Protein AF-A0AA39JYN4-F1 (afdb_monomer_lite)

InterPro domains:
  IPR043129 ATPase, nucleotide binding domain [SSF53067] (4-207)

Foldseek 3Di:
DFAKEWEWEAELFWIKIWIAGPVRDTPDIDIDGQCPNPVVQVDDSQWDADPLQFIWHFPLSVQQRVVVRVVVCVVVPPDPVRHFYYAYYYAFLKWFFFQDPVQLVLLQDDDPVDGRSVSDQVRRGPDRIIGGQSGQNQVVQLVVVQVVQPHDVSSVVLPDDSSAPPGDDDDPPQDPVRVVRIAGPRQVVVSNVVSGGGDDALVSCVSHRDFDPDDDDDDDDGDDDRDDDDDDDGDDDDD

pLDDT: mean 74.02, std 23.01, range [22.36, 98.38]

Radius of gyration: 19.45 Å; chains: 1; bounding box: 50×50×53 Å

Secondary structure (DSSP, 8-state):
-PPEEEEEEE-SSEEEEEEE-TT--EEEEEEEEHHHH-GGG--BTTBEE-SSS-EEEEHHHHHHHHHHHHHHHHHTT--GGGEEEEEEEE-TT-------GGGHHHHHT--TTS-HHHHHHHHH-S-SEEE-TT--TTHHHHHHHHHHHTSHHHHHHTT--TTSTTSSPPPTTS-TTTGGG---HHHHHHHHHHTS-PPPPHHHHTTS--------TTS------------PPPP----

Organism: Armillaria tabescens (NCBI:txid1929756)

Sequence (239 aa):
MDPFFLGLDLSTLGLKAVVVQEDCIIVHESAVHFDRDLPHYGTTNGAIRDLEGEVTSPVEMWLEVYDLLMTRMKAAGVDFSAVSAISGDGQITTRFCLLVPRRRSSLANLDVSKNLPSQLSSKAFSLQKVSIWQDSSTTRECCELEDTVGGAQALMDISAYERFTYFRPLPQTTHPRSLRATSHVSSFMPSLFLGKIAPIEISDASAELVIRNTPRNGRRRGGIVSYCYVRLYRYSLYY

Structure (mmCIF, N/CA/C/O backbone):
data_AF-A0AA39JYN4-F1
#
_entry.id   AF-A0AA39JYN4-F1
#
loop_
_atom_site.group_PDB
_atom_site.id
_atom_site.type_symbol
_atom_site.label_atom_id
_atom_site.label_alt_id
_atom_site.label_comp_id
_atom_site.label_asym_id
_atom_site.label_entity_id
_atom_site.label_seq_id
_atom_site.pdbx_PDB_ins_code
_atom_site.Cartn_x
_atom_site.Cartn_y
_atom_site.Cartn_z
_atom_site.occupancy
_atom_site.B_iso_or_equiv
_atom_site.auth_seq_id
_atom_site.auth_comp_id
_atom_site.auth_asym_id
_atom_site.auth_atom_id
_atom_site.pdbx_PDB_model_num
ATOM 1 N N . MET A 1 1 ? -24.318 -5.032 16.036 1.00 64.56 1 MET A N 1
ATOM 2 C CA . MET A 1 1 ? -23.543 -4.055 15.257 1.00 64.56 1 MET A CA 1
ATOM 3 C C . MET A 1 1 ? -23.356 -4.674 13.900 1.00 64.56 1 MET A C 1
ATOM 5 O O . MET A 1 1 ? -22.924 -5.824 13.853 1.00 64.56 1 MET A O 1
ATOM 9 N N . ASP A 1 2 ? -23.757 -3.968 12.853 1.00 83.00 2 ASP A N 1
ATOM 10 C CA . ASP A 1 2 ? -23.595 -4.465 11.491 1.00 83.00 2 ASP A CA 1
ATOM 11 C C . ASP A 1 2 ? -22.104 -4.465 11.133 1.00 83.00 2 ASP A C 1
ATOM 13 O O . ASP A 1 2 ? -21.377 -3.556 11.553 1.00 83.00 2 ASP A O 1
ATOM 17 N N . PRO A 1 3 ? -21.615 -5.502 10.438 1.00 93.69 3 PRO A N 1
ATOM 18 C CA . PRO A 1 3 ? -20.199 -5.633 10.138 1.00 93.69 3 PRO A CA 1
ATOM 19 C C . PRO A 1 3 ? -19.731 -4.524 9.190 1.00 93.69 3 PRO A C 1
ATOM 21 O O . PRO A 1 3 ? -20.433 -4.145 8.252 1.00 93.69 3 PRO A O 1
ATOM 24 N N . PHE A 1 4 ? -18.507 -4.044 9.408 1.00 96.31 4 PHE A N 1
ATOM 25 C CA . PHE A 1 4 ? -17.818 -3.126 8.505 1.00 96.31 4 PHE A CA 1
ATOM 26 C C . PHE A 1 4 ? -16.837 -3.864 7.594 1.00 96.31 4 PHE A C 1
ATOM 28 O O . PHE A 1 4 ? -16.191 -4.839 7.989 1.00 96.31 4 PHE A O 1
ATOM 35 N N . PHE A 1 5 ? -16.672 -3.348 6.382 1.00 97.00 5 PHE A N 1
ATOM 36 C CA . PHE A 1 5 ? -15.709 -3.817 5.394 1.00 97.00 5 PHE A CA 1
ATOM 37 C C . PHE A 1 5 ? -14.815 -2.648 4.988 1.00 97.00 5 PHE A C 1
ATOM 39 O O . PHE A 1 5 ? -15.307 -1.604 4.560 1.00 97.00 5 PHE A O 1
ATOM 46 N N . LEU A 1 6 ? -13.502 -2.810 5.146 1.00 97.12 6 LEU A N 1
ATOM 47 C CA . LEU A 1 6 ? -12.516 -1.783 4.814 1.00 97.12 6 LEU A CA 1
ATOM 48 C C . LEU A 1 6 ? -11.932 -2.048 3.423 1.00 97.12 6 LEU A C 1
ATOM 50 O O . LEU A 1 6 ? -11.283 -3.071 3.203 1.00 97.12 6 LEU A O 1
ATOM 54 N N . GLY A 1 7 ? -12.150 -1.111 2.506 1.00 96.44 7 GLY A N 1
ATOM 55 C CA . GLY A 1 7 ? -11.497 -1.041 1.205 1.00 96.44 7 GLY A CA 1
ATOM 56 C C . GLY A 1 7 ? -10.341 -0.046 1.229 1.00 96.44 7 GLY A C 1
ATOM 57 O O . GLY A 1 7 ? -10.497 1.068 1.726 1.00 96.44 7 GLY A O 1
ATOM 58 N N . LEU A 1 8 ? -9.192 -0.439 0.687 1.00 95.56 8 LEU A N 1
ATOM 59 C CA . LEU A 1 8 ? -7.991 0.390 0.586 1.00 95.56 8 LEU A CA 1
ATOM 60 C C . LEU A 1 8 ? -7.560 0.550 -0.875 1.00 95.56 8 LEU A C 1
ATOM 62 O O . LEU A 1 8 ? -7.718 -0.368 -1.671 1.00 95.56 8 LEU A O 1
ATOM 66 N N . ASP A 1 9 ? -7.001 1.702 -1.229 1.00 93.44 9 ASP A N 1
ATOM 67 C CA . ASP A 1 9 ? -6.426 1.951 -2.559 1.00 93.44 9 ASP A CA 1
ATOM 68 C C . ASP A 1 9 ? -5.088 2.679 -2.414 1.00 93.44 9 ASP A C 1
ATOM 70 O O . ASP A 1 9 ? -5.052 3.882 -2.120 1.00 93.44 9 ASP A O 1
ATOM 74 N N . LEU A 1 10 ? -3.990 1.935 -2.585 1.00 91.75 10 LEU A N 1
ATOM 75 C CA . LEU A 1 10 ? -2.627 2.466 -2.608 1.00 91.75 10 LEU A CA 1
ATOM 76 C C . LEU A 1 10 ? -2.268 2.926 -4.027 1.00 91.75 10 LEU A C 1
ATOM 78 O O . LEU A 1 10 ? -1.549 2.251 -4.767 1.00 91.75 10 LEU A O 1
ATOM 82 N N . SER A 1 11 ? -2.758 4.109 -4.381 1.00 90.69 11 SER A N 1
ATOM 83 C CA . SER A 1 11 ? -2.549 4.769 -5.671 1.00 90.69 11 SER A CA 1
ATOM 84 C C . SER A 1 11 ? -1.196 5.493 -5.767 1.00 90.69 11 SER A C 1
ATOM 86 O O . SER A 1 11 ? -0.456 5.597 -4.790 1.00 90.69 11 SER A O 1
ATOM 88 N N . THR A 1 12 ? -0.880 6.057 -6.939 1.00 91.75 12 THR A N 1
ATOM 89 C CA . THR A 1 12 ? 0.350 6.848 -7.160 1.00 91.75 12 THR A CA 1
ATOM 90 C C . THR A 1 12 ? 0.415 8.107 -6.318 1.00 91.75 12 THR A C 1
ATOM 92 O O . THR A 1 12 ? 1.502 8.540 -5.970 1.00 91.75 12 THR A O 1
ATOM 95 N N . LEU A 1 13 ? -0.729 8.685 -5.958 1.00 94.88 13 LEU A N 1
ATOM 96 C CA . LEU A 1 13 ? -0.779 9.972 -5.266 1.00 94.88 13 LEU A CA 1
ATOM 97 C C . LEU A 1 13 ? -0.936 9.833 -3.751 1.00 94.88 13 LEU A C 1
ATOM 99 O O . LEU A 1 13 ? -0.777 10.816 -3.025 1.00 94.88 13 LEU A O 1
ATOM 103 N N . GLY A 1 14 ? -1.278 8.642 -3.267 1.00 95.62 14 GLY A N 1
ATOM 104 C CA . GLY 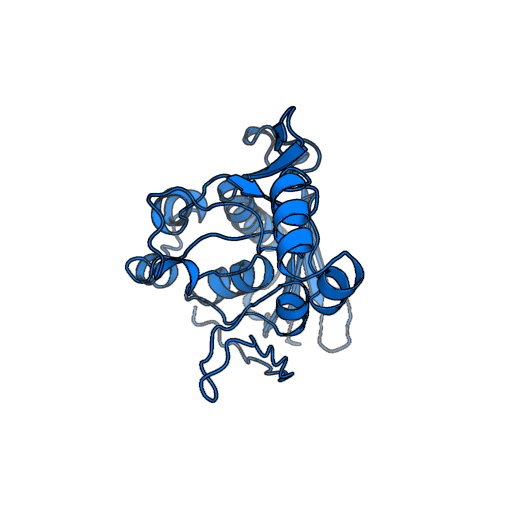A 1 14 ? -1.621 8.445 -1.871 1.00 95.62 14 GLY A CA 1
ATOM 105 C C . GLY A 1 14 ? -2.349 7.140 -1.588 1.00 95.62 14 GLY A C 1
ATOM 106 O O . GLY A 1 14 ? -2.616 6.349 -2.494 1.00 95.62 14 GLY A O 1
ATOM 107 N N . LEU A 1 15 ? -2.721 6.965 -0.323 1.00 97.00 15 LEU A N 1
ATOM 108 C CA . LEU A 1 15 ? -3.544 5.860 0.157 1.00 97.00 15 LEU A CA 1
ATOM 109 C C . LEU A 1 15 ? -4.936 6.378 0.529 1.00 97.00 15 LEU A C 1
ATOM 111 O O . LEU A 1 15 ? -5.061 7.342 1.290 1.00 97.00 15 LEU A O 1
ATOM 115 N N . LYS A 1 16 ? -5.976 5.723 0.018 1.00 97.69 16 LYS A N 1
ATOM 116 C CA . LYS A 1 16 ? -7.377 5.992 0.369 1.00 97.69 16 LYS A CA 1
ATOM 117 C C . LYS A 1 16 ? -7.970 4.810 1.130 1.00 97.69 16 LYS A C 1
ATOM 119 O O . LYS A 1 16 ? -7.588 3.670 0.882 1.00 97.69 16 LYS A O 1
ATOM 124 N N . ALA A 1 17 ? -8.912 5.099 2.020 1.00 97.94 17 ALA A N 1
ATOM 125 C CA . ALA A 1 17 ? -9.760 4.132 2.700 1.00 97.94 17 ALA A CA 1
ATOM 126 C C . ALA A 1 17 ? -11.230 4.482 2.504 1.00 97.94 17 ALA A C 1
ATOM 128 O O . ALA A 1 17 ? -11.613 5.647 2.624 1.00 97.94 17 ALA A O 1
ATOM 129 N N . VAL A 1 18 ? -12.039 3.447 2.316 1.00 98.06 18 VAL A N 1
ATOM 130 C CA . VAL A 1 18 ? -13.497 3.498 2.410 1.00 98.06 18 VAL A CA 1
ATOM 131 C C . VAL A 1 18 ? -13.937 2.397 3.367 1.00 98.06 18 VAL A C 1
ATOM 133 O O . VAL A 1 18 ? -13.492 1.257 3.251 1.00 98.06 18 VAL A O 1
ATOM 136 N N . VAL A 1 19 ? -14.802 2.728 4.319 1.00 97.69 19 VAL A N 1
ATOM 137 C CA . VAL A 1 19 ? -15.466 1.749 5.183 1.00 97.69 19 VAL A CA 1
ATOM 138 C C . VAL A 1 19 ? -16.920 1.661 4.756 1.00 97.69 19 VAL A C 1
ATOM 140 O O . VAL A 1 19 ? -17.606 2.685 4.704 1.00 97.69 19 VAL A O 1
ATOM 143 N N . VAL A 1 20 ? -17.384 0.448 4.466 1.00 97.00 20 VAL A N 1
ATOM 144 C CA . VAL A 1 20 ? -18.770 0.179 4.069 1.00 97.00 20 VAL A CA 1
ATOM 145 C C . VAL A 1 20 ? -19.450 -0.802 5.016 1.00 97.00 20 VAL A C 1
ATOM 147 O O . VAL A 1 20 ? -18.791 -1.653 5.615 1.00 97.00 20 VAL A O 1
ATOM 150 N N . GLN A 1 21 ? -20.767 -0.685 5.141 1.00 95.25 21 GLN A N 1
ATOM 151 C CA . GLN A 1 21 ? -21.637 -1.670 5.784 1.00 95.25 21 GLN A CA 1
ATOM 152 C C . GLN A 1 21 ? -22.054 -2.778 4.803 1.00 95.25 21 GLN A C 1
ATOM 154 O O . GLN A 1 21 ? -21.760 -2.722 3.607 1.00 95.25 21 GLN A O 1
ATOM 159 N N . GLU A 1 22 ? -22.731 -3.809 5.313 1.00 92.38 22 GLU A N 1
ATOM 160 C CA . GLU A 1 22 ? -23.206 -4.959 4.526 1.00 92.38 22 GLU A CA 1
ATOM 161 C C . GLU A 1 22 ? -24.181 -4.571 3.400 1.00 92.38 22 GLU A C 1
ATOM 163 O O . GLU A 1 22 ? -24.185 -5.183 2.334 1.00 92.38 22 GLU A O 1
ATOM 168 N N . ASP A 1 23 ? -24.948 -3.503 3.590 1.00 92.69 23 ASP A N 1
ATOM 169 C CA . ASP A 1 23 ? -25.851 -2.916 2.597 1.00 92.69 23 ASP A CA 1
ATOM 170 C C . ASP A 1 23 ? -25.150 -1.962 1.606 1.00 92.69 23 ASP A C 1
ATOM 172 O O . ASP A 1 23 ? -25.809 -1.261 0.837 1.00 92.69 23 ASP A O 1
ATOM 176 N N . CYS A 1 24 ? -23.811 -1.965 1.586 1.00 91.38 24 CYS A N 1
ATOM 177 C CA . CYS A 1 24 ? -22.955 -1.113 0.757 1.00 91.38 24 CYS A CA 1
ATOM 178 C C . CYS A 1 24 ? -23.059 0.392 1.064 1.00 91.38 24 CYS A C 1
ATOM 180 O O . CYS A 1 24 ? -22.626 1.213 0.250 1.00 91.38 24 CYS A O 1
ATOM 182 N N . ILE A 1 25 ? -23.582 0.776 2.234 1.00 95.44 25 ILE A N 1
ATOM 183 C CA . ILE A 1 25 ? -23.549 2.171 2.680 1.00 95.44 25 ILE A CA 1
ATOM 184 C C . ILE A 1 25 ? -22.130 2.535 3.120 1.00 95.44 25 ILE A C 1
ATOM 186 O O . ILE A 1 25 ? -21.527 1.860 3.956 1.00 95.44 25 ILE A O 1
ATOM 190 N N . ILE A 1 26 ? -21.600 3.630 2.571 1.00 96.75 26 ILE A N 1
ATOM 191 C CA . ILE A 1 26 ? -20.320 4.206 2.992 1.00 96.75 26 ILE A CA 1
ATOM 192 C C . ILE A 1 26 ? -20.517 4.904 4.338 1.00 96.75 26 ILE A C 1
ATOM 194 O O . ILE A 1 26 ? -21.287 5.857 4.444 1.00 96.75 26 ILE A O 1
ATOM 198 N N . VAL A 1 27 ? -19.788 4.451 5.357 1.00 95.94 27 VAL A N 1
ATOM 199 C CA . VAL A 1 27 ? -19.824 5.035 6.709 1.00 95.94 27 VAL A CA 1
ATOM 200 C C . VAL A 1 27 ? -18.604 5.896 7.013 1.00 95.94 27 VAL A C 1
ATOM 202 O O . VAL A 1 27 ? -18.641 6.721 7.925 1.00 95.94 27 VAL A O 1
ATOM 205 N N . HIS A 1 28 ? -17.514 5.722 6.264 1.00 97.62 28 HIS A N 1
ATOM 206 C CA . HIS A 1 28 ? -16.315 6.531 6.427 1.00 97.62 28 HIS A CA 1
ATOM 207 C C . HIS A 1 28 ? -15.463 6.552 5.160 1.00 97.62 28 HIS A C 1
ATOM 209 O O . HIS A 1 28 ? -15.286 5.524 4.509 1.00 97.62 28 HIS A O 1
ATOM 215 N N . GLU A 1 29 ? -14.854 7.702 4.883 1.00 98.12 29 GLU A N 1
ATOM 216 C CA . GLU A 1 29 ? -13.823 7.869 3.864 1.00 98.12 29 GLU A CA 1
ATOM 217 C C . GLU A 1 29 ? -12.645 8.638 4.462 1.00 98.12 29 GLU A C 1
ATOM 219 O O . GLU A 1 29 ? -12.820 9.614 5.193 1.00 98.12 29 GLU A O 1
ATOM 224 N N . SER A 1 30 ? -11.432 8.201 4.141 1.00 97.81 30 SER A N 1
ATOM 225 C CA . SER A 1 30 ? -10.200 8.875 4.541 1.00 97.81 30 SER A CA 1
ATOM 226 C C . SER A 1 30 ? -9.159 8.766 3.443 1.00 97.81 30 SER A C 1
ATOM 228 O O . SER A 1 30 ? -9.120 7.795 2.692 1.00 97.81 30 SER A O 1
ATOM 230 N N . ALA A 1 31 ? -8.272 9.752 3.364 1.00 97.81 31 ALA A N 1
ATOM 231 C CA . ALA A 1 31 ? -7.175 9.739 2.412 1.00 97.81 31 ALA A CA 1
ATOM 232 C C . ALA A 1 31 ? -5.916 10.367 3.004 1.00 97.81 31 ALA A C 1
ATOM 234 O O . ALA A 1 31 ? -5.974 11.313 3.798 1.00 97.81 31 ALA A O 1
ATOM 235 N N . VAL A 1 32 ? -4.770 9.869 2.560 1.00 98.38 32 VAL A N 1
ATOM 236 C CA . VAL A 1 32 ? -3.451 10.450 2.788 1.00 98.38 32 VAL A CA 1
ATOM 237 C C . VAL A 1 32 ? -2.805 10.675 1.430 1.00 98.38 32 VAL A C 1
ATOM 239 O O . VAL A 1 32 ? -2.683 9.736 0.652 1.00 98.38 32 VAL A O 1
ATOM 242 N N . HIS A 1 33 ? -2.408 11.910 1.143 1.00 98.00 33 HIS A N 1
ATOM 243 C CA . HIS A 1 33 ? -1.759 12.309 -0.104 1.00 98.00 33 HIS A CA 1
ATOM 244 C C . HIS A 1 33 ? -0.259 12.425 0.137 1.00 98.00 33 HIS A C 1
ATOM 246 O O . HIS A 1 33 ? 0.144 13.172 1.025 1.00 98.00 33 HIS A O 1
ATOM 252 N N . PHE A 1 34 ? 0.561 11.735 -0.652 1.00 97.69 34 PHE A N 1
ATOM 253 C CA . PHE A 1 34 ? 2.001 11.626 -0.407 1.00 97.69 34 PHE A CA 1
ATOM 254 C C . PHE A 1 34 ? 2.693 12.988 -0.314 1.00 97.69 34 PHE A C 1
ATOM 256 O O . PHE A 1 34 ? 3.256 13.315 0.723 1.00 97.69 34 PHE A O 1
ATOM 263 N N . ASP A 1 35 ? 2.570 13.828 -1.340 1.00 97.81 35 ASP A N 1
ATOM 264 C CA . ASP A 1 35 ? 3.303 15.098 -1.395 1.00 97.81 35 ASP A CA 1
ATOM 265 C C . ASP A 1 35 ? 2.853 16.107 -0.327 1.00 97.81 35 ASP A C 1
ATOM 267 O O . ASP A 1 35 ? 3.651 16.897 0.170 1.00 97.81 35 ASP A O 1
ATOM 271 N N . ARG A 1 36 ? 1.560 16.099 0.021 1.00 98.00 36 ARG A N 1
ATOM 272 C CA . ARG A 1 36 ? 0.981 17.036 0.995 1.00 98.00 36 ARG A CA 1
ATOM 273 C C . ARG A 1 36 ? 1.227 16.584 2.427 1.00 98.00 36 ARG A C 1
ATOM 275 O O . ARG A 1 36 ? 1.552 17.400 3.282 1.00 98.00 36 ARG A O 1
ATOM 282 N N . ASP A 1 37 ? 0.970 15.309 2.695 1.00 98.25 37 ASP A N 1
ATOM 283 C CA . ASP A 1 37 ? 0.933 14.768 4.050 1.00 98.25 37 ASP A CA 1
ATOM 284 C C . ASP A 1 37 ? 2.285 14.182 4.482 1.00 98.25 37 ASP A C 1
ATOM 286 O O . ASP A 1 37 ? 2.536 14.099 5.679 1.00 98.25 37 ASP A O 1
ATOM 290 N N . LEU A 1 38 ? 3.153 13.815 3.530 1.00 97.94 38 LEU A N 1
ATOM 291 C CA . LEU A 1 38 ? 4.490 13.256 3.759 1.00 97.94 38 LEU A CA 1
ATOM 292 C C . LEU A 1 38 ? 5.572 14.002 2.931 1.00 97.94 38 LEU A C 1
ATOM 294 O O . LEU A 1 38 ? 6.351 13.372 2.207 1.00 97.94 38 LEU A O 1
ATOM 298 N N . PRO A 1 39 ? 5.655 15.348 3.007 1.00 97.69 39 PRO A N 1
ATOM 299 C CA . PRO A 1 39 ? 6.520 16.150 2.132 1.00 97.69 39 PRO A CA 1
ATOM 300 C C . PRO A 1 39 ? 8.021 15.866 2.312 1.00 97.69 39 PRO A C 1
ATOM 302 O O . PRO A 1 39 ? 8.820 16.159 1.422 1.00 97.69 39 PRO A O 1
ATOM 305 N N . HIS A 1 40 ? 8.429 15.280 3.444 1.00 97.31 40 HIS A N 1
ATOM 306 C CA . HIS A 1 40 ? 9.825 14.942 3.743 1.00 97.31 40 HIS A CA 1
ATOM 307 C C . HIS A 1 40 ? 10.424 13.884 2.812 1.00 97.31 40 HIS A C 1
ATOM 309 O O . HIS A 1 40 ? 11.647 13.783 2.738 1.00 97.31 40 HIS A O 1
ATOM 315 N N . TYR A 1 41 ? 9.604 13.142 2.064 1.00 96.00 41 TYR A N 1
ATOM 316 C CA . TYR A 1 41 ? 10.094 12.218 1.036 1.00 96.00 41 TYR A CA 1
ATOM 317 C C . TYR A 1 41 ? 10.500 12.902 -0.274 1.00 96.00 41 TYR A C 1
ATOM 319 O O . TYR A 1 41 ? 11.103 12.250 -1.128 1.00 96.00 41 TYR A O 1
ATOM 327 N N . GLY A 1 42 ? 10.200 14.195 -0.443 1.00 96.06 42 GLY A N 1
ATOM 328 C CA . GLY A 1 42 ? 10.614 14.965 -1.618 1.00 96.06 42 GLY A CA 1
ATOM 329 C C . GLY A 1 42 ? 10.022 14.454 -2.934 1.00 96.06 42 GLY A C 1
ATOM 330 O O . GLY A 1 42 ? 10.669 14.560 -3.975 1.00 96.06 42 GLY A O 1
ATOM 331 N N . THR A 1 43 ? 8.829 13.857 -2.899 1.00 96.56 43 THR A N 1
ATOM 332 C CA . THR A 1 43 ? 8.141 13.367 -4.098 1.00 96.56 43 THR A CA 1
ATOM 333 C C . THR A 1 43 ? 7.418 14.480 -4.849 1.00 96.56 43 THR A C 1
ATOM 335 O O . THR A 1 43 ? 7.093 15.534 -4.307 1.00 96.56 43 THR A O 1
ATOM 338 N N . THR A 1 44 ? 7.156 14.236 -6.131 1.00 96.38 44 THR A N 1
ATOM 339 C CA . THR A 1 44 ? 6.230 15.018 -6.953 1.00 96.38 44 THR A CA 1
ATOM 340 C C . THR A 1 44 ? 5.259 14.063 -7.632 1.00 96.38 44 THR A C 1
ATOM 342 O O . THR A 1 44 ? 5.662 13.173 -8.383 1.00 96.38 44 THR A O 1
ATOM 345 N N . ASN A 1 45 ? 3.972 14.244 -7.359 1.00 94.50 45 ASN A N 1
ATOM 346 C CA . ASN A 1 45 ? 2.899 13.297 -7.625 1.00 94.50 45 ASN A CA 1
ATOM 347 C C . ASN A 1 45 ? 3.235 11.889 -7.106 1.00 94.50 45 ASN A C 1
ATOM 349 O O . ASN A 1 45 ? 3.063 10.910 -7.828 1.00 94.50 45 ASN A O 1
ATOM 353 N N . GLY A 1 46 ? 3.777 11.798 -5.884 1.00 92.94 46 GLY A N 1
ATOM 354 C CA . GLY A 1 46 ? 4.136 10.531 -5.239 1.00 92.94 46 GLY A CA 1
ATOM 355 C C . GLY A 1 46 ? 5.358 9.807 -5.808 1.00 92.94 46 GLY A C 1
ATOM 356 O O . GLY A 1 46 ? 5.647 8.681 -5.395 1.00 92.94 46 GLY A O 1
ATOM 357 N N . ALA A 1 47 ? 6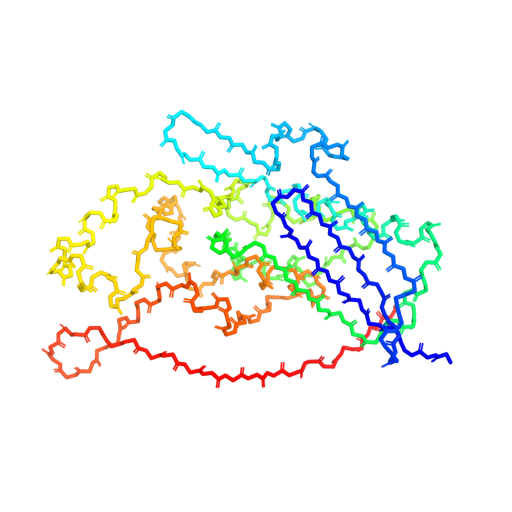.091 10.435 -6.729 1.00 93.56 47 ALA A N 1
ATOM 358 C CA . ALA A 1 47 ? 7.237 9.835 -7.397 1.00 93.56 47 ALA A CA 1
ATOM 359 C C . ALA A 1 47 ? 8.493 10.718 -7.359 1.00 93.56 47 ALA A C 1
ATOM 361 O O . ALA A 1 47 ? 8.426 11.944 -7.283 1.00 93.56 47 ALA A O 1
ATOM 362 N N . ILE A 1 48 ? 9.649 10.070 -7.458 1.00 93.50 48 ILE A N 1
ATOM 363 C CA . ILE A 1 48 ? 10.970 10.640 -7.701 1.00 93.50 48 ILE A CA 1
ATOM 364 C C . ILE A 1 48 ? 11.349 10.252 -9.128 1.00 93.50 48 ILE A C 1
ATOM 366 O O . ILE A 1 48 ? 11.368 9.066 -9.464 1.00 93.50 48 ILE A O 1
ATOM 370 N N . ARG A 1 49 ? 11.640 11.254 -9.954 1.00 92.25 49 ARG A N 1
ATOM 371 C CA . ARG A 1 49 ? 12.022 11.090 -11.360 1.00 92.25 49 ARG A CA 1
ATOM 372 C C . ARG A 1 49 ? 13.491 11.428 -11.526 1.00 92.25 49 ARG A C 1
ATOM 374 O O . ARG A 1 49 ? 13.954 12.397 -10.922 1.00 92.25 49 ARG A O 1
ATOM 381 N N . ASP A 1 50 ? 14.191 10.667 -12.349 1.00 86.25 50 ASP A N 1
ATOM 382 C CA . ASP A 1 50 ? 15.518 11.048 -12.818 1.00 86.25 50 ASP A CA 1
ATOM 383 C C . ASP A 1 50 ? 15.485 11.570 -14.266 1.00 86.25 50 ASP A C 1
ATOM 385 O O . ASP A 1 50 ? 14.421 11.750 -14.865 1.00 86.25 50 ASP A O 1
ATOM 389 N N . LEU A 1 51 ? 16.667 11.879 -14.804 1.00 79.12 51 LEU A N 1
ATOM 390 C CA . LEU A 1 51 ? 16.834 12.372 -16.173 1.00 79.12 51 LEU A CA 1
ATOM 391 C C . LEU A 1 51 ? 16.821 11.248 -17.223 1.00 79.12 51 LEU A C 1
ATOM 393 O O . LEU A 1 51 ? 16.704 11.539 -18.410 1.00 79.12 51 LEU A O 1
ATOM 397 N N . GLU A 1 52 ? 16.950 9.991 -16.800 1.00 76.94 52 GLU A N 1
ATOM 398 C CA . GLU A 1 52 ? 17.083 8.809 -17.659 1.00 76.94 52 GLU A CA 1
ATOM 399 C C . GLU A 1 52 ? 15.744 8.061 -17.831 1.00 76.94 52 GLU A C 1
ATOM 401 O O . GLU A 1 52 ? 15.679 7.037 -18.508 1.00 76.94 52 GLU A O 1
ATOM 406 N N . GLY A 1 53 ? 14.651 8.602 -17.276 1.00 79.75 53 GLY A N 1
ATOM 407 C CA . GLY A 1 53 ? 13.298 8.052 -17.399 1.00 79.75 53 GLY A CA 1
ATOM 408 C C . GLY A 1 53 ? 12.926 7.052 -16.301 1.00 79.75 53 GLY A C 1
ATOM 409 O O . GLY A 1 53 ? 11.851 6.443 -16.372 1.00 79.75 53 GLY A O 1
ATOM 410 N N . GLU A 1 54 ? 13.775 6.897 -15.281 1.00 84.94 54 GLU A N 1
ATOM 411 C CA . GLU A 1 54 ? 13.471 6.133 -14.077 1.00 84.94 54 GLU A CA 1
ATOM 412 C C . GLU A 1 54 ? 12.455 6.900 -13.230 1.00 84.94 54 GLU A C 1
ATOM 414 O O . GLU A 1 54 ? 12.605 8.095 -12.941 1.00 84.94 54 GLU A O 1
ATOM 419 N N . VAL A 1 55 ? 11.408 6.200 -12.796 1.00 89.31 55 VAL A N 1
ATOM 420 C CA . VAL A 1 55 ? 10.373 6.784 -11.943 1.00 89.31 55 VAL A CA 1
ATOM 421 C C . VAL A 1 55 ? 10.121 5.859 -10.772 1.00 89.31 55 VAL A C 1
ATOM 423 O O . VAL A 1 55 ? 9.603 4.755 -10.936 1.00 89.31 55 VAL A O 1
ATOM 426 N N . THR A 1 56 ? 10.471 6.319 -9.572 1.00 89.06 56 THR A N 1
ATOM 427 C CA . THR A 1 56 ? 10.400 5.508 -8.354 1.00 89.06 56 THR A CA 1
ATOM 428 C C . THR A 1 56 ? 9.585 6.155 -7.249 1.00 89.06 56 THR A C 1
ATOM 430 O O . THR A 1 56 ? 9.465 7.371 -7.190 1.00 89.06 56 THR A O 1
ATOM 433 N N . SER A 1 57 ? 9.086 5.353 -6.315 1.00 90.69 57 SER A N 1
ATOM 434 C CA . SER A 1 57 ? 8.535 5.832 -5.047 1.00 90.69 57 SER A CA 1
ATOM 435 C C . SER A 1 57 ? 9.313 5.229 -3.873 1.00 90.69 57 SER A C 1
ATOM 437 O O . SER A 1 57 ? 9.733 4.065 -3.944 1.00 90.69 57 SER A O 1
ATOM 439 N N . PRO A 1 58 ? 9.534 5.988 -2.783 1.00 91.88 58 PRO A N 1
ATOM 440 C CA . PRO A 1 58 ? 10.127 5.443 -1.571 1.00 91.88 58 PRO A CA 1
ATOM 441 C C . PRO A 1 58 ? 9.199 4.425 -0.909 1.00 91.88 58 PRO A C 1
ATOM 443 O O . PRO A 1 58 ? 8.029 4.693 -0.654 1.00 91.88 58 PRO A O 1
ATOM 446 N N . VAL A 1 59 ? 9.743 3.266 -0.561 1.00 88.19 59 VAL A N 1
ATOM 447 C CA . VAL A 1 59 ? 9.015 2.219 0.173 1.00 88.19 59 VAL A CA 1
ATOM 448 C C . VAL A 1 59 ? 8.587 2.703 1.546 1.00 88.19 59 VAL A C 1
ATOM 450 O O . VAL A 1 59 ? 7.498 2.394 2.018 1.00 88.19 59 VAL A O 1
ATOM 453 N N . GLU A 1 60 ? 9.477 3.435 2.205 1.00 92.56 60 GLU A N 1
ATOM 454 C CA . GLU A 1 60 ? 9.254 3.936 3.552 1.00 92.56 60 GLU A CA 1
ATOM 455 C C . GLU A 1 60 ? 8.033 4.862 3.609 1.00 92.56 60 GLU A C 1
ATOM 457 O O . GLU A 1 60 ? 7.211 4.734 4.513 1.00 92.56 60 GLU A O 1
ATOM 462 N N . MET A 1 61 ? 7.827 5.660 2.557 1.00 94.81 61 MET A N 1
ATOM 463 C CA . MET A 1 61 ? 6.629 6.478 2.367 1.00 94.81 61 MET A CA 1
ATOM 464 C C . MET A 1 61 ? 5.359 5.627 2.292 1.00 94.81 61 MET A C 1
ATOM 466 O O . MET A 1 61 ? 4.358 5.956 2.926 1.00 94.81 61 MET A O 1
ATOM 470 N N . TRP A 1 62 ? 5.391 4.504 1.568 1.00 92.12 62 TRP A N 1
ATOM 471 C CA . TRP A 1 62 ? 4.262 3.571 1.527 1.00 92.12 62 TRP A CA 1
ATOM 472 C C . TRP A 1 62 ? 4.026 2.832 2.835 1.00 92.12 62 TRP A C 1
ATOM 474 O O . TRP A 1 62 ? 2.941 2.305 3.004 1.00 92.12 62 TRP A O 1
ATOM 484 N N . LEU A 1 63 ? 4.996 2.741 3.744 1.00 93.00 63 LEU A N 1
ATOM 485 C CA . LEU A 1 63 ? 4.766 2.193 5.083 1.00 93.00 63 LEU A CA 1
ATOM 486 C C . LEU A 1 63 ? 4.145 3.257 5.988 1.00 93.00 63 LEU A C 1
ATOM 488 O O . LEU A 1 63 ? 3.131 3.004 6.634 1.00 93.00 63 LEU A O 1
ATOM 492 N N . GLU A 1 64 ? 4.730 4.456 5.993 1.00 96.19 64 GLU A N 1
ATOM 493 C CA . GLU A 1 64 ? 4.291 5.579 6.825 1.00 96.19 64 GLU A CA 1
ATOM 494 C C . GLU A 1 64 ? 2.855 6.008 6.501 1.00 96.19 64 GLU A C 1
ATOM 496 O O . GLU A 1 64 ? 2.092 6.374 7.395 1.00 96.19 64 GLU A O 1
ATOM 501 N N . VAL A 1 65 ? 2.442 5.896 5.232 1.00 96.44 65 VAL A N 1
ATOM 502 C CA . VAL A 1 65 ? 1.079 6.239 4.813 1.00 96.44 65 VAL A CA 1
ATOM 503 C C . VAL A 1 65 ? 0.008 5.381 5.508 1.00 96.44 65 VAL A C 1
ATOM 505 O O . VAL A 1 65 ? -1.064 5.907 5.809 1.00 96.44 65 VAL A O 1
ATOM 508 N N . TYR A 1 66 ? 0.279 4.102 5.820 1.00 95.88 66 TYR A N 1
ATOM 509 C CA . TYR A 1 66 ? -0.669 3.255 6.561 1.00 95.88 66 TYR A CA 1
ATOM 510 C C . TYR A 1 66 ? -0.775 3.693 8.018 1.00 95.88 66 TYR A C 1
ATOM 512 O O . TYR A 1 66 ? -1.888 3.827 8.519 1.00 95.88 66 TYR A O 1
ATOM 520 N N . ASP A 1 67 ? 0.351 3.971 8.682 1.00 95.88 67 ASP A N 1
ATOM 521 C CA . ASP A 1 67 ? 0.344 4.468 10.065 1.00 95.88 67 ASP A CA 1
ATOM 522 C C . ASP A 1 67 ? -0.464 5.769 10.173 1.00 95.88 67 ASP A C 1
ATOM 524 O O . ASP A 1 67 ? -1.317 5.925 11.057 1.00 95.88 67 ASP A O 1
ATOM 528 N N . LEU A 1 68 ? -0.242 6.692 9.232 1.00 97.94 68 LEU A N 1
ATOM 529 C CA . LEU A 1 68 ? -0.944 7.968 9.194 1.00 97.94 68 LEU A CA 1
ATOM 530 C C . LEU A 1 68 ? -2.437 7.796 8.886 1.00 97.94 68 LEU A C 1
ATOM 532 O O . LEU A 1 68 ? -3.272 8.420 9.545 1.00 97.94 68 LEU A O 1
ATOM 536 N N . LEU A 1 69 ? -2.797 6.936 7.929 1.00 97.94 69 LEU A N 1
ATOM 537 C CA . LEU A 1 69 ? -4.194 6.665 7.593 1.00 97.94 69 LEU A CA 1
ATOM 538 C C . LEU A 1 69 ? -4.947 6.040 8.772 1.00 97.94 69 LEU A C 1
ATOM 540 O O . LEU A 1 69 ? -6.021 6.522 9.129 1.00 97.94 69 LEU A O 1
ATOM 544 N N . MET A 1 70 ? -4.375 5.017 9.410 1.00 96.06 70 MET A N 1
ATOM 545 C CA . MET A 1 70 ? -4.994 4.349 10.560 1.00 96.06 70 MET A CA 1
ATOM 546 C C . MET A 1 70 ? -5.164 5.314 11.735 1.00 96.06 70 MET A C 1
ATOM 548 O O . MET A 1 70 ? -6.207 5.318 12.391 1.00 96.06 70 MET A O 1
ATOM 552 N N . THR A 1 71 ? -4.183 6.195 11.958 1.00 96.25 71 THR A N 1
ATOM 553 C CA . THR A 1 71 ? -4.279 7.264 12.963 1.00 96.25 71 THR A CA 1
ATOM 554 C C . THR A 1 71 ? -5.427 8.226 12.653 1.00 96.25 71 THR A C 1
ATOM 556 O O . THR A 1 71 ? -6.208 8.544 13.550 1.00 96.25 71 THR A O 1
ATOM 559 N N . ARG A 1 72 ? -5.580 8.657 11.391 1.00 97.88 72 ARG A N 1
ATOM 560 C CA . ARG A 1 72 ? -6.680 9.540 10.957 1.00 97.88 72 ARG A CA 1
ATOM 561 C C . ARG A 1 72 ? -8.045 8.884 11.134 1.00 97.88 72 ARG A C 1
ATOM 563 O O . ARG A 1 72 ? -8.934 9.497 11.714 1.00 97.88 72 ARG A O 1
ATOM 570 N N . MET A 1 73 ? -8.189 7.634 10.704 1.00 97.69 73 MET A N 1
ATOM 571 C CA . MET A 1 73 ? -9.429 6.870 10.855 1.00 97.69 73 MET A CA 1
ATOM 572 C C . MET A 1 73 ? -9.800 6.682 12.332 1.00 97.69 73 MET A C 1
ATOM 574 O O . MET A 1 73 ? -10.947 6.901 12.717 1.00 97.69 73 MET A O 1
ATOM 578 N N . LYS A 1 74 ? -8.822 6.358 13.190 1.00 96.50 74 LYS A N 1
ATOM 579 C CA . LYS A 1 74 ? -9.039 6.241 14.639 1.00 96.50 74 LYS A CA 1
ATOM 580 C C . LYS A 1 74 ? -9.460 7.574 15.262 1.00 96.50 74 LYS A C 1
ATOM 582 O O . LYS A 1 74 ? -10.396 7.604 16.054 1.00 96.50 74 LYS A O 1
ATOM 587 N N . ALA A 1 75 ? -8.796 8.672 14.897 1.00 97.50 75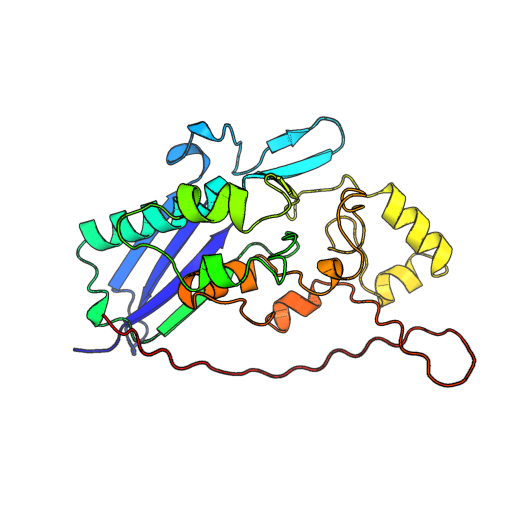 ALA A N 1
ATOM 588 C CA . ALA A 1 75 ? -9.147 10.013 15.367 1.00 97.50 75 ALA A CA 1
ATOM 589 C C . ALA A 1 75 ? -10.539 10.461 14.888 1.00 97.50 75 ALA A C 1
ATOM 591 O O . ALA A 1 75 ? -11.226 11.188 15.599 1.00 97.50 75 ALA A O 1
ATOM 592 N N . ALA A 1 76 ? -10.972 9.989 13.716 1.00 97.12 76 ALA A N 1
ATOM 593 C CA . ALA A 1 76 ? -12.313 10.206 13.182 1.00 97.12 76 ALA A CA 1
ATOM 594 C C . ALA A 1 76 ? -13.391 9.301 13.812 1.00 97.12 76 ALA A C 1
ATOM 596 O O . ALA A 1 76 ? -14.558 9.407 13.445 1.00 97.12 76 ALA A O 1
ATOM 597 N N . GLY A 1 77 ? -13.027 8.423 14.755 1.00 96.69 77 GLY A N 1
ATOM 598 C CA . GLY A 1 77 ? -13.972 7.571 15.475 1.00 96.69 77 GLY A CA 1
ATOM 599 C C . GLY A 1 77 ? -14.385 6.297 14.735 1.00 96.69 77 GLY A C 1
ATOM 600 O O . GLY A 1 77 ? -15.405 5.712 15.090 1.00 96.69 77 GLY A O 1
ATOM 601 N N . VAL A 1 78 ? -13.620 5.849 13.730 1.00 96.19 78 VAL A N 1
ATOM 602 C CA . VAL A 1 78 ? -13.874 4.556 13.077 1.00 96.19 78 VAL A CA 1
ATOM 603 C C . VAL A 1 78 ? -13.727 3.428 14.097 1.00 96.19 78 VAL A C 1
ATOM 605 O O . VAL A 1 78 ? -12.656 3.230 14.678 1.00 96.19 78 VAL A O 1
ATOM 608 N N . ASP A 1 79 ? -14.801 2.663 14.285 1.00 94.38 79 ASP A N 1
ATOM 609 C CA . ASP A 1 79 ? -14.790 1.472 15.125 1.00 94.38 79 ASP A CA 1
ATOM 610 C C . ASP A 1 79 ? -14.156 0.296 14.374 1.00 94.38 79 ASP A C 1
ATOM 612 O O . ASP A 1 79 ? -14.820 -0.478 13.680 1.00 94.38 79 ASP A O 1
ATOM 616 N N . PHE A 1 80 ? -12.841 0.150 14.531 1.00 94.50 80 PHE A N 1
ATOM 617 C CA . PHE A 1 80 ? -12.108 -0.988 13.981 1.00 94.50 80 PHE A CA 1
ATOM 618 C C . PHE A 1 80 ? -12.590 -2.333 14.531 1.00 94.50 80 PHE A C 1
ATOM 620 O O . PHE A 1 80 ? -12.318 -3.355 13.903 1.00 94.50 80 PHE A O 1
ATOM 627 N N . SER A 1 81 ? -13.320 -2.356 15.656 1.00 94.88 81 SER A N 1
ATOM 628 C CA . SER A 1 81 ? -13.799 -3.612 16.221 1.00 94.88 81 SER A CA 1
ATOM 629 C C . SER A 1 81 ? -14.944 -4.256 15.447 1.00 94.88 81 SER A C 1
ATOM 631 O O . SER A 1 81 ? -15.132 -5.473 15.507 1.00 94.88 81 SER A O 1
ATOM 633 N N . ALA A 1 82 ? -15.654 -3.451 14.655 1.00 94.19 82 ALA A N 1
ATOM 634 C CA . ALA A 1 82 ? -16.698 -3.898 13.746 1.00 94.19 82 ALA A CA 1
ATOM 635 C C . ALA A 1 82 ? -16.153 -4.351 12.375 1.00 94.19 82 ALA A C 1
ATOM 637 O O . ALA A 1 82 ? -16.898 -4.939 11.586 1.00 94.19 82 ALA A O 1
ATOM 638 N N . VAL A 1 83 ? -14.868 -4.111 12.069 1.00 95.69 83 VAL A N 1
ATOM 639 C CA . VAL A 1 83 ? -14.269 -4.469 10.773 1.00 95.69 83 VAL A CA 1
ATOM 640 C C . VAL A 1 83 ? -14.124 -5.985 10.657 1.00 95.69 83 VAL A C 1
ATOM 642 O O . VAL A 1 83 ? -13.294 -6.612 11.311 1.00 95.69 83 VAL A O 1
ATOM 645 N N . SER A 1 84 ? -14.935 -6.576 9.783 1.00 95.88 84 SER A N 1
ATOM 646 C CA . SER A 1 84 ? -15.006 -8.023 9.560 1.00 95.88 84 SER A CA 1
ATOM 647 C C . SER A 1 84 ? -14.101 -8.504 8.426 1.00 95.88 84 SER A C 1
ATOM 649 O O . SER A 1 84 ? -13.682 -9.663 8.414 1.00 95.88 84 SER A O 1
ATOM 651 N N . ALA A 1 85 ? -13.787 -7.635 7.463 1.00 94.19 85 ALA A N 1
ATOM 652 C CA . ALA A 1 85 ? -12.818 -7.931 6.417 1.00 94.19 85 ALA A CA 1
ATOM 653 C C . ALA A 1 85 ? -12.139 -6.664 5.896 1.00 94.19 85 ALA A C 1
ATOM 655 O O . ALA A 1 85 ? -12.691 -5.563 5.951 1.00 94.19 85 ALA A O 1
ATOM 656 N N . ILE A 1 86 ? -10.937 -6.862 5.362 1.00 94.56 86 ILE A N 1
ATOM 657 C CA . ILE A 1 86 ? -10.130 -5.833 4.717 1.00 94.56 86 ILE A CA 1
ATOM 658 C C . ILE A 1 86 ? -9.760 -6.352 3.332 1.00 94.56 86 ILE A C 1
ATOM 660 O O . ILE A 1 86 ? -9.341 -7.503 3.184 1.00 94.56 86 ILE A O 1
ATOM 664 N N . SER A 1 87 ? -9.912 -5.500 2.331 1.00 91.75 87 SER A N 1
ATOM 665 C CA . SER A 1 87 ? -9.409 -5.722 0.983 1.00 91.75 87 SER A CA 1
ATOM 666 C C . SER A 1 87 ? -8.884 -4.407 0.431 1.00 91.75 87 SER A C 1
ATOM 668 O O . SER A 1 87 ? -9.070 -3.340 1.017 1.00 91.75 87 SER A O 1
ATOM 670 N N . GLY A 1 88 ? -8.241 -4.466 -0.719 1.00 89.12 88 GLY A N 1
ATOM 671 C CA . GLY A 1 88 ? -7.904 -3.264 -1.440 1.00 89.12 88 GLY A CA 1
ATOM 672 C C . GLY A 1 88 ? -7.128 -3.550 -2.701 1.00 89.12 88 GLY A C 1
ATOM 673 O O . GLY A 1 88 ? -6.845 -4.702 -3.026 1.00 89.12 88 GLY A O 1
ATOM 674 N N . ASP A 1 89 ? -6.764 -2.461 -3.346 1.00 85.94 89 ASP A N 1
ATOM 675 C CA . ASP A 1 89 ? -5.999 -2.427 -4.574 1.00 85.94 89 ASP A CA 1
ATOM 676 C C . ASP A 1 89 ? -4.738 -1.574 -4.384 1.00 85.94 89 ASP A C 1
ATOM 678 O O . ASP A 1 89 ? -4.589 -0.824 -3.410 1.00 85.94 89 ASP A O 1
ATOM 682 N N . GLY A 1 90 ? -3.798 -1.700 -5.307 1.00 82.38 90 GLY A N 1
ATOM 683 C CA . GLY A 1 90 ? -2.623 -0.856 -5.349 1.00 82.38 90 GLY A CA 1
ATOM 684 C C . GLY A 1 90 ? -2.112 -0.679 -6.767 1.00 82.38 90 GLY A C 1
ATOM 685 O O . GLY A 1 90 ? -2.534 -1.344 -7.703 1.00 82.38 90 GLY A O 1
ATOM 686 N N . GLN A 1 91 ? -1.163 0.235 -6.935 1.00 76.19 91 GLN A N 1
ATOM 687 C CA . GLN A 1 91 ? -0.581 0.513 -8.247 1.00 76.19 91 GLN A CA 1
ATOM 688 C C . GLN A 1 91 ? -0.039 -0.749 -8.938 1.00 76.19 91 GLN A C 1
ATOM 690 O O . GLN A 1 91 ? 0.987 -1.311 -8.537 1.00 76.19 91 GLN A O 1
ATOM 695 N N . ILE A 1 92 ? -0.686 -1.120 -10.043 1.00 63.28 92 ILE A N 1
ATOM 696 C CA . ILE A 1 92 ? -0.295 -2.221 -10.930 1.00 63.28 92 ILE A CA 1
ATOM 697 C C . ILE A 1 92 ? 1.100 -1.940 -11.518 1.00 63.28 92 ILE A C 1
ATOM 699 O O . ILE A 1 92 ? 1.513 -0.788 -11.649 1.00 63.28 92 ILE A O 1
ATOM 703 N N . THR A 1 93 ? 1.849 -2.985 -11.884 1.00 59.56 93 THR A N 1
ATOM 704 C CA . THR A 1 93 ? 3.191 -2.952 -12.525 1.00 59.56 93 THR A CA 1
ATOM 705 C C . THR A 1 93 ? 4.357 -2.441 -11.670 1.00 59.56 93 THR A C 1
ATOM 707 O O . THR A 1 93 ? 5.515 -2.540 -12.066 1.00 59.56 93 THR A O 1
ATOM 710 N N . THR A 1 94 ? 4.082 -1.986 -10.455 1.00 56.66 94 THR A N 1
ATOM 711 C CA . THR A 1 94 ? 5.104 -1.555 -9.504 1.00 56.66 94 THR A CA 1
ATOM 712 C C . THR A 1 94 ? 5.817 -2.775 -8.902 1.00 56.66 94 THR A C 1
ATOM 714 O O . THR A 1 94 ? 5.192 -3.619 -8.252 1.00 56.66 94 THR A O 1
ATOM 717 N N . ARG A 1 95 ? 7.134 -2.905 -9.117 1.00 59.84 95 ARG A N 1
ATOM 718 C CA . ARG A 1 95 ? 7.922 -4.020 -8.551 1.00 59.84 95 ARG A CA 1
ATOM 719 C C . ARG A 1 95 ? 7.966 -3.918 -7.028 1.00 59.84 95 ARG A C 1
ATOM 721 O O . ARG A 1 95 ? 8.191 -2.840 -6.528 1.00 59.84 95 ARG A O 1
ATOM 728 N N . PHE A 1 96 ? 7.956 -5.007 -6.258 1.00 53.72 96 PHE A N 1
ATOM 729 C CA . PHE A 1 96 ? 8.568 -4.950 -4.923 1.00 53.72 96 PHE A CA 1
ATOM 730 C C . PHE A 1 96 ? 9.619 -6.038 -4.750 1.00 53.72 96 PHE A C 1
ATOM 732 O O . PHE A 1 96 ? 9.348 -7.230 -4.853 1.00 53.72 96 PHE A O 1
ATOM 739 N N . CYS A 1 97 ? 10.853 -5.635 -4.448 1.00 48.94 97 CYS A N 1
ATOM 740 C CA . CYS A 1 97 ? 11.935 -6.579 -4.233 1.00 48.94 97 CYS A CA 1
ATOM 741 C C . CYS A 1 97 ? 12.059 -7.013 -2.762 1.00 48.94 97 CYS A C 1
ATOM 743 O O . CYS A 1 97 ? 12.554 -6.283 -1.899 1.00 48.94 97 CYS A O 1
ATOM 745 N N . LEU A 1 98 ? 11.697 -8.281 -2.555 1.00 50.06 98 LEU A N 1
ATOM 746 C CA . LEU A 1 98 ? 12.252 -9.212 -1.575 1.00 50.06 98 LEU A CA 1
ATOM 747 C C . LEU A 1 98 ? 12.032 -8.949 -0.086 1.00 50.06 98 LEU A C 1
ATOM 749 O O . LEU A 1 98 ? 12.910 -8.447 0.615 1.00 50.06 98 LEU A O 1
ATOM 753 N N . LEU A 1 99 ? 10.966 -9.572 0.418 1.00 49.78 99 LEU A N 1
ATOM 754 C CA . LEU A 1 99 ? 10.989 -10.200 1.735 1.00 49.78 99 LEU A CA 1
ATOM 755 C C . LEU A 1 99 ? 11.913 -11.420 1.668 1.00 49.78 99 LEU A C 1
ATOM 757 O O . LEU A 1 99 ? 11.502 -12.541 1.357 1.00 49.78 99 LEU A O 1
ATOM 761 N N . VAL A 1 100 ? 13.202 -11.196 1.927 1.00 51.12 100 VAL A N 1
ATOM 762 C CA . VAL A 1 100 ? 14.195 -12.272 2.025 1.00 51.12 100 VAL A CA 1
ATOM 763 C C . VAL A 1 100 ? 13.644 -13.348 2.977 1.00 51.12 100 VAL A C 1
ATOM 765 O O . VAL A 1 100 ? 13.192 -13.001 4.067 1.00 51.12 100 VAL A O 1
ATOM 768 N N . PRO A 1 101 ? 13.691 -14.656 2.651 1.00 51.91 101 PRO A N 1
ATOM 769 C CA . PRO A 1 101 ? 13.130 -15.706 3.510 1.00 51.91 101 PRO A CA 1
ATOM 770 C C . PRO A 1 101 ? 13.621 -15.667 4.967 1.00 51.91 101 PRO A C 1
ATOM 772 O O . PRO A 1 101 ? 12.869 -16.002 5.877 1.00 51.91 101 PRO A O 1
ATOM 775 N N . ARG A 1 102 ? 14.856 -15.189 5.194 1.00 52.38 102 ARG A N 1
ATOM 776 C CA . ARG A 1 102 ? 15.453 -14.959 6.525 1.00 52.38 102 ARG A CA 1
ATOM 777 C C . ARG A 1 102 ? 14.831 -13.800 7.319 1.00 52.38 102 ARG A C 1
ATOM 779 O O . ARG A 1 102 ? 15.187 -13.614 8.473 1.00 52.38 102 ARG A O 1
ATOM 786 N N . ARG A 1 103 ? 13.943 -13.016 6.709 1.00 57.50 103 ARG A N 1
ATOM 787 C CA . ARG A 1 103 ? 13.354 -11.787 7.260 1.00 57.50 103 ARG A CA 1
ATOM 788 C C . ARG A 1 103 ? 11.822 -11.812 7.299 1.00 57.50 103 ARG A C 1
ATOM 790 O O . ARG A 1 103 ? 11.198 -10.826 7.668 1.00 57.50 103 ARG A O 1
ATOM 797 N N . ARG A 1 104 ? 11.214 -12.978 7.026 1.00 63.84 104 ARG A N 1
ATOM 798 C CA . ARG A 1 104 ? 9.783 -13.254 7.281 1.00 63.84 104 ARG A CA 1
ATOM 799 C C . ARG A 1 104 ? 9.392 -13.030 8.743 1.00 63.84 104 ARG A C 1
ATOM 801 O O . ARG A 1 104 ? 8.262 -12.648 9.015 1.00 63.84 104 ARG A O 1
ATOM 808 N N . SER A 1 105 ? 10.330 -13.239 9.667 1.00 67.75 105 SER A N 1
ATOM 809 C CA . SER A 1 105 ? 10.124 -12.994 11.095 1.00 67.75 105 SER A CA 1
ATOM 810 C C . SER A 1 105 ? 9.864 -11.523 11.425 1.00 67.75 105 SER A C 1
ATOM 812 O O . SER A 1 105 ? 9.231 -11.264 12.440 1.00 67.75 105 SER A O 1
ATOM 814 N N . SER A 1 106 ? 10.311 -10.568 10.599 1.00 77.94 106 SER A N 1
ATOM 815 C CA . SER A 1 106 ? 10.080 -9.139 10.848 1.00 77.94 106 SER A CA 1
ATOM 816 C C . SER A 1 106 ? 8.620 -8.731 10.643 1.00 77.94 106 SER A C 1
ATOM 818 O O . SER A 1 106 ? 8.132 -7.906 11.400 1.00 77.94 106 SER A O 1
A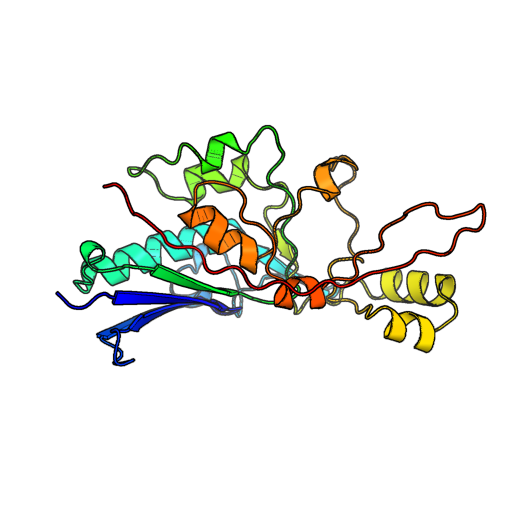TOM 820 N N . LEU A 1 107 ? 7.912 -9.337 9.681 1.00 80.44 107 LEU A N 1
ATOM 821 C CA . LEU A 1 107 ? 6.469 -9.118 9.500 1.00 80.44 107 LEU A CA 1
ATOM 822 C C . LEU A 1 107 ? 5.644 -9.809 10.593 1.00 80.44 107 LEU A C 1
ATOM 824 O O . LEU A 1 107 ? 4.624 -9.281 11.012 1.00 80.44 107 LEU A O 1
ATOM 828 N N . ALA A 1 108 ? 6.092 -10.976 11.063 1.00 85.06 108 ALA A N 1
ATOM 829 C CA . ALA A 1 108 ? 5.348 -11.763 12.047 1.00 85.06 108 ALA A CA 1
ATOM 830 C C . ALA A 1 108 ? 5.434 -11.208 13.478 1.00 85.06 108 ALA A C 1
ATOM 832 O O . ALA A 1 108 ? 4.619 -11.575 14.315 1.00 85.06 108 ALA A O 1
ATOM 833 N N . ASN A 1 109 ? 6.429 -10.363 13.769 1.00 86.12 109 ASN A N 1
ATOM 834 C CA . ASN A 1 109 ? 6.702 -9.835 15.108 1.00 86.12 109 ASN A CA 1
ATOM 835 C C . ASN A 1 109 ? 6.715 -8.299 15.103 1.00 86.12 109 ASN A C 1
ATOM 837 O O . ASN A 1 109 ? 7.683 -7.684 15.557 1.00 86.12 109 ASN A O 1
ATOM 841 N N . LEU A 1 110 ? 5.673 -7.689 14.534 1.00 87.94 110 LEU A N 1
ATOM 842 C CA . LEU A 1 110 ? 5.484 -6.242 14.599 1.00 87.94 110 LEU A CA 1
ATOM 843 C C . LEU A 1 110 ? 5.134 -5.815 16.030 1.00 87.94 110 LEU A C 1
ATOM 845 O O . LEU A 1 110 ? 4.296 -6.414 16.697 1.00 87.94 110 LEU A O 1
ATOM 849 N N . ASP A 1 111 ? 5.796 -4.763 16.488 1.00 89.81 111 ASP A N 1
ATOM 850 C CA . ASP A 1 111 ? 5.582 -4.100 17.764 1.00 89.81 111 ASP A CA 1
ATOM 851 C C . ASP A 1 111 ? 4.595 -2.945 17.566 1.00 89.81 111 ASP A C 1
ATOM 853 O O . ASP A 1 111 ? 4.892 -1.974 16.867 1.00 89.81 111 ASP A O 1
ATOM 857 N N . VAL A 1 112 ? 3.425 -3.050 18.201 1.00 88.62 112 VAL A N 1
ATOM 858 C CA . VAL A 1 112 ? 2.330 -2.067 18.113 1.00 88.62 112 VAL A CA 1
ATOM 859 C C . VAL A 1 112 ? 2.695 -0.690 18.678 1.00 88.62 112 VAL A C 1
ATOM 861 O O . VAL A 1 112 ? 1.999 0.284 18.408 1.00 88.62 112 VAL A O 1
ATOM 864 N N . SER A 1 113 ? 3.773 -0.588 19.465 1.00 90.56 113 SER A N 1
ATOM 865 C CA . SER A 1 113 ? 4.250 0.685 20.023 1.00 90.56 113 SER A CA 1
ATOM 866 C C . SER A 1 113 ? 5.124 1.493 19.057 1.00 90.56 113 SER A C 1
ATOM 868 O O . SER A 1 113 ? 5.484 2.632 19.359 1.00 90.56 113 SER A O 1
ATOM 870 N N . LYS A 1 114 ? 5.487 0.920 17.902 1.00 93.00 114 LYS A N 1
ATOM 871 C CA . LYS A 1 114 ? 6.396 1.520 16.918 1.00 93.00 114 LYS A CA 1
ATOM 872 C C . LYS A 1 114 ? 5.713 1.675 15.564 1.00 93.00 114 LYS A C 1
ATOM 874 O O . LYS A 1 114 ? 4.869 0.872 15.187 1.00 93.00 114 LYS A O 1
ATOM 879 N N . ASN A 1 115 ? 6.149 2.669 14.798 1.00 93.25 115 ASN A N 1
ATOM 880 C CA . ASN A 1 115 ? 5.698 2.861 13.419 1.00 93.25 115 ASN A CA 1
ATOM 881 C C . ASN A 1 115 ? 6.258 1.773 12.477 1.00 93.25 115 ASN A C 1
ATOM 883 O O . ASN A 1 115 ? 7.292 1.158 12.760 1.00 93.25 115 ASN A O 1
ATOM 887 N N . LEU A 1 116 ? 5.582 1.522 11.358 1.00 92.69 116 LEU A N 1
ATOM 888 C CA . LEU A 1 116 ? 5.979 0.539 10.350 1.00 92.69 116 LEU A CA 1
ATOM 889 C C . LEU A 1 116 ? 7.337 0.858 9.694 1.00 92.69 116 LEU A C 1
ATOM 891 O O . LEU A 1 116 ? 8.146 -0.073 9.583 1.00 92.69 116 LEU A O 1
ATOM 895 N N . PRO A 1 117 ? 7.657 2.118 9.309 1.00 92.25 117 PRO A N 1
ATOM 896 C CA . PRO A 1 117 ? 8.971 2.489 8.780 1.00 92.25 117 PRO A CA 1
ATOM 897 C C . PRO A 1 117 ? 10.144 1.980 9.623 1.00 92.25 117 PRO A C 1
ATOM 899 O O . PRO A 1 117 ? 10.969 1.211 9.130 1.00 92.25 117 PRO A O 1
ATOM 902 N N . SER A 1 118 ? 10.175 2.297 10.923 1.00 90.69 118 SER A N 1
ATOM 903 C CA . SER A 1 118 ? 11.284 1.929 11.822 1.00 90.69 118 SER A CA 1
ATOM 904 C C . SER A 1 118 ? 11.470 0.416 11.986 1.00 90.69 118 SER A C 1
ATOM 906 O O . SER A 1 118 ? 12.558 -0.067 12.326 1.00 90.69 118 SER A O 1
ATOM 908 N N . GLN A 1 119 ? 10.408 -0.351 11.746 1.00 89.94 119 GLN A N 1
ATOM 909 C CA . GLN A 1 119 ? 10.400 -1.798 11.896 1.00 89.94 119 GLN A CA 1
ATOM 910 C C . GLN A 1 119 ? 10.765 -2.517 10.603 1.00 89.94 119 GLN A C 1
ATOM 912 O O . GLN A 1 119 ? 11.430 -3.556 10.661 1.00 89.94 119 GLN A O 1
ATOM 917 N N . LEU A 1 120 ? 10.355 -1.977 9.452 1.00 86.88 120 LEU A N 1
ATOM 918 C CA . LEU A 1 120 ? 10.374 -2.696 8.184 1.00 86.88 120 LEU A CA 1
ATOM 919 C C . LEU A 1 120 ? 11.265 -2.071 7.107 1.00 86.88 120 LEU A C 1
ATOM 921 O O . LEU A 1 120 ? 11.813 -2.850 6.333 1.00 86.88 120 LEU A O 1
ATOM 925 N N . SER A 1 121 ? 11.482 -0.750 7.052 1.00 78.25 121 SER A N 1
ATOM 926 C CA . SER A 1 121 ? 12.159 -0.092 5.912 1.00 78.25 121 SER A CA 1
ATOM 927 C C . SER A 1 121 ? 13.528 -0.718 5.608 1.00 78.25 121 SER A C 1
ATOM 929 O O . SER A 1 121 ? 13.725 -1.338 4.564 1.00 78.25 121 SER A O 1
ATOM 931 N N . SER A 1 122 ? 14.439 -0.703 6.580 1.00 73.94 122 SER A N 1
ATOM 932 C CA . SER A 1 122 ? 15.785 -1.295 6.475 1.00 73.94 122 SER A CA 1
ATOM 933 C C . SER A 1 122 ? 15.828 -2.821 6.639 1.00 73.94 122 SER A C 1
ATOM 935 O O . SER A 1 122 ? 16.833 -3.474 6.324 1.00 73.94 122 SER A O 1
ATOM 937 N N . LYS A 1 123 ? 14.759 -3.417 7.185 1.00 71.06 123 LYS A N 1
ATOM 938 C CA . LYS A 1 123 ? 14.746 -4.832 7.566 1.00 71.06 123 LYS A CA 1
ATOM 939 C C . LYS A 1 123 ? 14.092 -5.709 6.518 1.00 71.06 123 LYS A C 1
ATOM 941 O O . LYS A 1 123 ? 14.674 -6.723 6.169 1.00 71.06 123 LYS A O 1
ATOM 946 N N . ALA A 1 124 ? 12.918 -5.363 6.028 1.00 72.44 124 ALA A N 1
ATOM 947 C CA . ALA A 1 124 ? 12.101 -6.245 5.209 1.00 72.44 124 ALA A CA 1
ATOM 948 C C . ALA A 1 124 ? 12.336 -6.086 3.704 1.00 72.44 124 ALA A C 1
ATOM 950 O O . ALA A 1 124 ? 11.940 -6.978 2.958 1.00 72.44 124 ALA A O 1
ATOM 951 N N . PHE A 1 125 ? 12.988 -5.003 3.269 1.00 74.00 125 PHE A N 1
ATOM 952 C CA . PHE A 1 125 ? 13.016 -4.607 1.865 1.00 74.00 125 PHE A CA 1
ATOM 953 C C . PHE A 1 125 ? 14.433 -4.515 1.305 1.00 74.00 125 PHE A C 1
ATOM 955 O O . PHE A 1 125 ? 15.330 -3.935 1.917 1.00 74.00 125 PHE A O 1
ATOM 962 N N . SER A 1 126 ? 14.635 -5.109 0.125 1.00 70.06 126 SER A N 1
ATOM 963 C CA . SER A 1 126 ? 15.946 -5.122 -0.542 1.00 70.06 126 SER A CA 1
ATOM 964 C C . SER A 1 126 ? 16.209 -3.853 -1.354 1.00 70.06 126 SER A C 1
ATOM 966 O O . SER A 1 126 ? 17.361 -3.517 -1.608 1.00 70.06 126 SER A O 1
ATOM 968 N N . LEU A 1 127 ? 15.147 -3.140 -1.738 1.00 73.62 127 LEU A N 1
ATOM 969 C CA . LEU A 1 127 ? 15.200 -1.847 -2.414 1.00 73.62 127 LEU A CA 1
ATOM 970 C C . LEU A 1 127 ? 14.428 -0.824 -1.581 1.00 73.62 127 LEU A C 1
ATOM 972 O O . LEU A 1 127 ? 13.345 -1.129 -1.094 1.00 73.62 127 LEU A O 1
ATOM 976 N N . GLN A 1 128 ? 14.990 0.374 -1.428 1.00 81.25 128 GLN A N 1
ATOM 977 C CA . GLN A 1 128 ? 14.333 1.489 -0.728 1.00 81.25 128 GLN A CA 1
ATOM 978 C C . GLN A 1 128 ? 13.565 2.409 -1.680 1.00 81.25 128 GLN A C 1
ATOM 980 O O . GLN A 1 128 ? 12.616 3.073 -1.272 1.00 81.25 128 GLN A O 1
ATOM 985 N N . LYS A 1 129 ? 13.964 2.422 -2.955 1.00 82.44 129 LYS A N 1
ATOM 986 C CA . LYS A 1 129 ? 13.270 3.093 -4.051 1.00 82.44 129 LYS A CA 1
ATOM 987 C C . LYS A 1 129 ? 12.763 2.036 -5.009 1.00 82.44 129 LYS A C 1
ATOM 989 O O . LYS A 1 129 ? 13.511 1.136 -5.392 1.00 82.44 129 LYS A O 1
ATOM 994 N N . VAL A 1 130 ? 11.494 2.136 -5.355 1.00 80.75 130 VAL A N 1
ATOM 995 C CA . VAL A 1 130 ? 10.800 1.136 -6.150 1.00 80.75 130 VAL A CA 1
ATOM 996 C C . VAL A 1 130 ? 10.271 1.776 -7.423 1.00 80.75 130 VAL A C 1
ATOM 998 O O . VAL A 1 130 ? 9.529 2.746 -7.321 1.00 80.75 130 VAL A O 1
ATOM 1001 N N . SER A 1 131 ? 10.605 1.218 -8.593 1.00 81.00 131 SER A N 1
ATOM 1002 C CA . SER A 1 131 ? 9.999 1.633 -9.866 1.00 81.00 131 SER A CA 1
ATOM 1003 C C . SER A 1 131 ? 8.492 1.429 -9.843 1.00 81.00 131 SER A C 1
ATOM 1005 O O . SER A 1 131 ? 8.022 0.327 -9.542 1.00 81.00 131 SER A O 1
ATOM 1007 N N . ILE A 1 132 ? 7.765 2.484 -10.195 1.00 82.75 132 ILE A N 1
ATOM 1008 C CA . ILE A 1 132 ? 6.310 2.479 -10.358 1.00 82.75 132 ILE A CA 1
ATOM 1009 C C . ILE A 1 132 ? 5.933 2.382 -11.839 1.00 82.75 132 ILE A C 1
ATOM 1011 O O . ILE A 1 132 ? 6.789 2.455 -12.715 1.00 82.75 132 ILE A O 1
ATOM 1015 N N . TRP A 1 133 ? 4.639 2.271 -12.131 1.00 80.62 133 TRP A N 1
ATOM 1016 C CA . TRP A 1 133 ? 4.101 2.110 -13.491 1.00 80.62 133 TRP A CA 1
ATOM 1017 C C . TRP A 1 133 ? 4.525 3.175 -14.518 1.00 80.62 133 TRP A C 1
ATOM 1019 O O . TRP A 1 133 ? 4.405 2.948 -15.720 1.00 80.62 133 TRP A O 1
ATOM 1029 N N . GLN A 1 134 ? 4.979 4.340 -14.048 1.00 85.19 134 GLN A N 1
ATOM 1030 C CA . GLN A 1 134 ? 5.435 5.463 -14.873 1.00 85.19 134 GLN A CA 1
ATOM 1031 C C . GLN A 1 134 ? 6.887 5.317 -15.354 1.00 85.19 134 GLN A C 1
ATOM 1033 O O . GLN A 1 134 ? 7.356 6.173 -16.101 1.00 85.19 134 GLN A O 1
ATOM 1038 N N . ASP A 1 135 ? 7.607 4.295 -14.886 1.00 82.81 135 ASP A N 1
ATOM 1039 C CA . ASP A 1 135 ? 8.988 4.017 -15.273 1.00 82.81 135 ASP A CA 1
ATOM 1040 C C . ASP A 1 135 ? 9.065 3.574 -16.743 1.00 82.81 135 ASP A C 1
ATOM 1042 O O . ASP A 1 135 ? 8.294 2.725 -17.194 1.00 82.81 135 ASP A O 1
ATOM 1046 N N . SER A 1 136 ? 9.999 4.168 -17.485 1.00 82.50 136 SER A N 1
ATOM 1047 C CA . SER A 1 136 ? 10.251 3.873 -18.906 1.00 82.50 136 SER A CA 1
ATOM 1048 C C . SER A 1 136 ? 11.736 3.614 -19.197 1.00 82.50 136 SER A C 1
ATOM 1050 O O . SER A 1 136 ? 12.159 3.564 -20.353 1.00 82.50 136 SER A O 1
ATOM 1052 N N . SER A 1 137 ? 12.536 3.419 -18.144 1.00 80.44 137 SER A N 1
ATOM 1053 C CA . SER A 1 137 ? 14.001 3.320 -18.218 1.00 80.44 137 SER A CA 1
ATOM 1054 C C . SER A 1 137 ? 14.503 2.040 -18.900 1.00 80.44 137 SER A C 1
ATOM 1056 O O . SER A 1 137 ? 15.660 1.952 -19.301 1.00 80.44 137 SER A O 1
ATOM 1058 N N . THR A 1 138 ? 13.631 1.049 -19.081 1.00 76.00 138 THR A N 1
ATOM 1059 C CA . THR A 1 138 ? 13.957 -0.311 -19.537 1.00 76.00 138 THR A CA 1
ATOM 1060 C C . THR A 1 138 ? 13.738 -0.541 -21.037 1.00 76.00 138 THR A C 1
ATOM 1062 O O . THR A 1 138 ? 13.547 -1.674 -21.492 1.00 76.00 138 THR A O 1
ATOM 1065 N N . THR A 1 139 ? 13.746 0.534 -21.832 1.00 80.75 139 THR A N 1
ATOM 1066 C CA . THR A 1 139 ? 13.546 0.465 -23.292 1.00 80.75 139 THR A CA 1
ATOM 1067 C C . THR A 1 139 ? 14.565 -0.473 -23.947 1.00 80.75 139 THR A C 1
ATOM 1069 O O . THR A 1 139 ? 14.219 -1.286 -24.802 1.00 80.75 139 THR A O 1
ATOM 1072 N N . ARG A 1 140 ? 15.829 -0.408 -23.511 1.00 79.88 140 ARG A N 1
ATOM 1073 C CA . ARG A 1 140 ? 16.905 -1.237 -24.060 1.00 79.88 140 ARG A CA 1
ATOM 1074 C C . ARG A 1 140 ? 16.637 -2.725 -23.841 1.00 79.88 140 ARG A C 1
ATOM 1076 O O . ARG A 1 140 ? 16.766 -3.509 -24.776 1.00 79.88 140 ARG A O 1
ATOM 1083 N N . GLU A 1 141 ? 16.264 -3.117 -22.630 1.00 77.06 141 GLU A N 1
ATOM 1084 C CA . GLU A 1 141 ? 15.980 -4.510 -22.299 1.00 77.06 141 GLU A CA 1
ATOM 1085 C C . GLU A 1 141 ? 14.720 -5.020 -23.015 1.00 77.06 141 GLU A C 1
ATOM 1087 O O . GLU A 1 141 ? 14.657 -6.201 -23.363 1.00 77.06 141 GLU A O 1
ATOM 1092 N N . CYS A 1 142 ? 13.745 -4.143 -23.291 1.00 75.88 142 CYS A N 1
ATOM 1093 C CA . CYS A 1 142 ? 12.598 -4.471 -24.141 1.00 75.88 142 CYS A CA 1
ATOM 1094 C C . CYS A 1 142 ? 13.030 -4.804 -25.570 1.00 75.88 142 CYS A C 1
ATOM 1096 O O . CYS A 1 142 ? 12.637 -5.853 -26.080 1.00 75.88 142 CYS A O 1
ATOM 1098 N N . CYS A 1 143 ? 13.890 -3.980 -26.179 1.00 79.69 143 CYS A N 1
ATOM 1099 C CA . CYS A 1 143 ? 14.441 -4.252 -27.508 1.00 79.69 143 CYS A CA 1
ATOM 1100 C C . CYS A 1 143 ? 15.268 -5.550 -27.535 1.00 79.69 143 CYS A C 1
ATOM 1102 O O . CYS A 1 143 ? 15.086 -6.380 -28.421 1.00 79.69 143 CYS A O 1
ATOM 1104 N N . GLU A 1 144 ? 16.126 -5.779 -26.533 1.00 80.75 144 GLU A N 1
ATOM 1105 C CA . GLU A 1 144 ? 16.925 -7.012 -26.434 1.00 80.75 144 GLU A CA 1
ATOM 1106 C C . GLU A 1 144 ? 16.035 -8.269 -26.313 1.00 80.75 144 GLU A C 1
ATOM 1108 O O . GLU A 1 144 ? 16.343 -9.324 -26.885 1.00 80.75 144 GLU A O 1
ATOM 1113 N N . LEU A 1 145 ? 14.910 -8.180 -25.590 1.00 76.00 145 LEU A N 1
ATOM 1114 C CA . LEU A 1 145 ? 13.947 -9.278 -25.515 1.00 76.00 145 LEU A CA 1
ATOM 1115 C C . LEU A 1 145 ? 13.200 -9.462 -26.834 1.00 76.00 145 LEU A C 1
ATOM 1117 O O . LEU A 1 145 ? 13.029 -10.607 -27.244 1.00 76.00 145 LEU A O 1
ATOM 1121 N N . GLU A 1 146 ? 12.789 -8.377 -27.494 1.00 81.88 146 GLU A N 1
ATOM 1122 C CA . GLU A 1 146 ? 12.125 -8.410 -28.800 1.00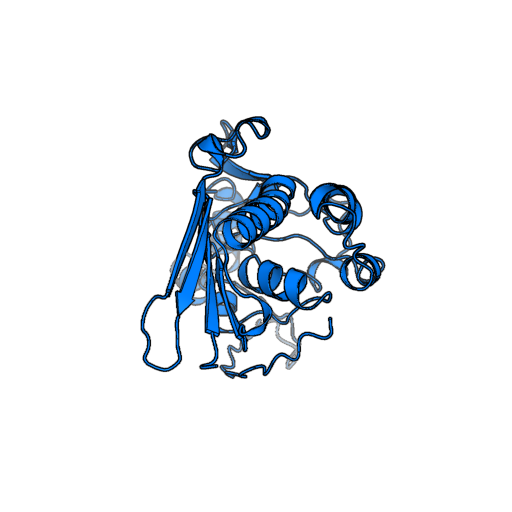 81.88 146 GLU A CA 1
ATOM 1123 C C . GLU A 1 146 ? 12.956 -9.184 -29.831 1.00 81.88 146 GLU A C 1
ATOM 1125 O O . GLU A 1 146 ? 12.463 -10.138 -30.446 1.00 81.88 146 GLU A O 1
ATOM 1130 N N . ASP A 1 147 ? 14.240 -8.838 -29.939 1.00 83.31 147 ASP A N 1
ATOM 1131 C CA . ASP A 1 147 ? 15.197 -9.506 -30.821 1.00 83.31 147 ASP A CA 1
ATOM 1132 C C . ASP A 1 147 ? 15.331 -10.998 -30.481 1.00 83.31 147 ASP A C 1
ATOM 1134 O O . ASP A 1 147 ? 15.437 -11.853 -31.364 1.00 83.31 147 ASP A O 1
ATOM 1138 N N . THR A 1 148 ? 15.278 -11.335 -29.190 1.00 80.62 148 THR A N 1
ATOM 1139 C CA . THR A 1 148 ? 15.405 -12.716 -28.707 1.00 80.62 148 THR A CA 1
ATOM 1140 C C . THR A 1 148 ? 14.158 -13.561 -28.990 1.00 80.62 148 THR A C 1
ATOM 1142 O O . THR A 1 148 ? 14.279 -14.758 -29.269 1.00 80.62 148 THR A O 1
ATOM 1145 N N . VAL A 1 149 ? 12.957 -12.980 -28.894 1.00 78.31 149 VAL A N 1
ATOM 1146 C CA . VAL A 1 149 ? 11.684 -13.710 -29.061 1.00 78.31 149 VAL A CA 1
ATOM 1147 C C . VAL A 1 149 ? 11.196 -13.755 -30.509 1.00 78.31 149 VAL A C 1
ATOM 1149 O O . VAL A 1 149 ? 10.304 -14.547 -30.814 1.00 78.31 149 VAL A O 1
ATOM 1152 N N . GLY A 1 150 ? 11.818 -12.988 -31.408 1.00 83.19 150 GLY A N 1
ATOM 1153 C CA . GLY A 1 150 ? 11.546 -13.024 -32.847 1.00 83.19 150 GLY A CA 1
ATOM 1154 C C . GLY A 1 150 ? 10.649 -11.892 -33.351 1.00 83.19 150 GLY A C 1
ATOM 1155 O O . GLY A 1 150 ? 9.934 -12.090 -34.334 1.00 83.19 150 GLY A O 1
ATOM 1156 N N . GLY A 1 151 ? 10.687 -10.726 -32.698 1.00 81.81 151 GLY A N 1
ATOM 1157 C CA . GLY A 1 151 ? 10.011 -9.500 -33.131 1.00 81.81 151 GLY A CA 1
ATOM 1158 C C . GLY A 1 151 ? 8.801 -9.098 -32.281 1.00 81.81 151 GLY A C 1
ATOM 1159 O O . GLY A 1 151 ? 8.293 -9.876 -31.468 1.00 81.81 151 GLY A O 1
ATOM 1160 N N . ALA A 1 152 ? 8.307 -7.878 -32.515 1.00 81.69 152 ALA A N 1
ATOM 1161 C CA . ALA A 1 152 ? 7.233 -7.234 -31.754 1.00 81.69 152 ALA A CA 1
ATOM 1162 C C . ALA A 1 152 ? 5.977 -8.092 -31.541 1.00 81.69 152 ALA A C 1
ATOM 1164 O O . ALA A 1 152 ? 5.390 -8.055 -30.463 1.00 81.69 152 ALA A O 1
ATOM 1165 N N . GLN A 1 153 ? 5.553 -8.888 -32.531 1.00 82.12 153 GLN A N 1
ATOM 1166 C CA . GLN A 1 153 ? 4.365 -9.735 -32.370 1.00 82.12 153 GLN A CA 1
ATOM 1167 C C . GLN A 1 153 ? 4.596 -10.839 -31.332 1.00 82.12 153 GLN A C 1
ATOM 1169 O O . GLN A 1 153 ? 3.760 -11.037 -30.458 1.00 82.12 153 GLN A O 1
ATOM 1174 N N . ALA A 1 154 ? 5.752 -11.506 -31.375 1.00 79.12 154 ALA A N 1
ATOM 1175 C CA . ALA A 1 154 ? 6.103 -12.518 -30.385 1.00 79.12 154 ALA A CA 1
ATOM 1176 C C . ALA A 1 154 ? 6.295 -11.904 -28.987 1.00 79.12 154 ALA A C 1
ATOM 1178 O O . ALA A 1 154 ? 5.990 -12.552 -27.987 1.00 79.12 154 ALA A O 1
ATOM 1179 N N . LEU A 1 155 ? 6.751 -10.648 -28.916 1.00 73.62 155 LEU A N 1
ATOM 1180 C CA . LEU A 1 155 ? 6.841 -9.873 -27.678 1.00 73.62 155 LEU A CA 1
ATOM 1181 C C . LEU A 1 155 ? 5.453 -9.516 -27.109 1.00 73.62 155 LEU A C 1
ATOM 1183 O O . LEU A 1 155 ? 5.219 -9.650 -25.907 1.00 73.62 155 LEU A O 1
ATOM 1187 N N . MET A 1 156 ? 4.512 -9.106 -27.964 1.00 74.38 156 MET A N 1
ATOM 1188 C CA . MET A 1 156 ? 3.123 -8.838 -27.574 1.00 74.38 156 MET A CA 1
ATOM 1189 C C . MET A 1 156 ? 2.394 -10.109 -27.134 1.00 74.38 156 MET A C 1
ATOM 1191 O O . MET A 1 156 ? 1.665 -10.075 -26.144 1.00 74.38 156 MET A O 1
ATOM 1195 N N . ASP A 1 157 ? 2.638 -11.240 -27.799 1.00 72.25 157 ASP A N 1
ATOM 1196 C CA . ASP A 1 157 ? 2.051 -12.536 -27.437 1.00 72.25 157 ASP A CA 1
ATOM 1197 C C . ASP A 1 157 ? 2.482 -12.998 -26.034 1.00 72.25 157 ASP A C 1
ATOM 1199 O O . ASP A 1 157 ? 1.766 -13.754 -25.376 1.00 72.25 157 ASP A O 1
ATOM 1203 N N . ILE A 1 158 ? 3.632 -12.517 -25.549 1.00 65.94 158 ILE A N 1
ATOM 1204 C CA . ILE A 1 158 ? 4.085 -12.728 -24.169 1.00 65.94 158 ILE A CA 1
ATOM 1205 C C . ILE A 1 158 ? 3.789 -11.533 -23.251 1.00 65.94 158 ILE A C 1
ATOM 1207 O O . ILE A 1 158 ? 4.130 -11.585 -22.076 1.00 65.94 158 ILE A O 1
ATOM 1211 N N . SER A 1 159 ? 3.120 -10.488 -23.749 1.00 65.25 159 SER A N 1
ATOM 1212 C CA . SER A 1 159 ? 2.758 -9.283 -22.996 1.00 65.25 159 SER A CA 1
ATOM 1213 C C . SER A 1 159 ? 3.968 -8.672 -22.286 1.00 65.25 159 SER A C 1
ATOM 1215 O O . SER A 1 159 ? 4.003 -8.642 -21.062 1.00 65.25 159 SER A O 1
ATOM 1217 N N . ALA A 1 160 ? 4.980 -8.215 -23.030 1.00 64.88 160 ALA A N 1
ATOM 1218 C CA . ALA A 1 160 ? 6.146 -7.532 -22.463 1.00 64.88 160 ALA A CA 1
ATOM 1219 C C . ALA A 1 160 ? 6.165 -6.036 -22.842 1.00 64.88 160 ALA A C 1
ATOM 1221 O O . ALA A 1 160 ? 6.104 -5.698 -24.019 1.00 64.88 160 ALA A O 1
ATOM 1222 N N . TYR A 1 161 ? 6.257 -5.157 -21.839 1.00 66.06 161 TYR A N 1
ATOM 1223 C CA . TYR A 1 161 ? 6.377 -3.695 -21.969 1.00 66.06 161 TYR A CA 1
ATOM 1224 C C . TYR A 1 161 ? 7.356 -3.162 -20.911 1.00 66.06 161 TYR A C 1
ATOM 1226 O O . TYR A 1 161 ? 7.569 -3.829 -19.901 1.00 66.06 161 TYR A O 1
ATOM 1234 N N . GLU A 1 162 ? 7.889 -1.953 -21.083 1.00 65.88 162 GLU A N 1
ATOM 1235 C CA . GLU A 1 162 ? 8.932 -1.336 -20.242 1.00 65.88 162 GLU A CA 1
ATOM 1236 C C . GLU A 1 162 ? 8.575 -1.363 -18.751 1.00 65.88 162 GLU A C 1
ATOM 1238 O O . GLU A 1 162 ? 9.359 -1.792 -17.899 1.00 65.88 162 GLU A O 1
ATOM 1243 N N . ARG A 1 163 ? 7.328 -0.993 -18.448 1.00 65.31 163 ARG A N 1
ATOM 1244 C CA . ARG A 1 163 ? 6.772 -0.977 -17.089 1.00 65.31 163 ARG A CA 1
ATOM 1245 C C . ARG A 1 163 ? 6.590 -2.365 -16.477 1.00 65.31 163 ARG A C 1
ATOM 1247 O O . ARG A 1 163 ? 6.339 -2.483 -15.282 1.00 65.31 163 ARG A O 1
ATOM 1254 N N . PHE A 1 164 ? 6.655 -3.436 -17.265 1.00 64.75 164 PHE A N 1
ATOM 1255 C CA . PHE A 1 164 ? 6.461 -4.777 -16.741 1.00 64.75 164 PHE A CA 1
ATOM 1256 C C . PHE A 1 164 ? 7.686 -5.287 -16.003 1.00 64.75 164 PHE A C 1
ATOM 1258 O O . PHE A 1 164 ? 8.844 -5.056 -16.346 1.00 64.75 164 PHE A O 1
ATOM 1265 N N . THR A 1 165 ? 7.385 -6.063 -14.966 1.00 54.81 165 THR A N 1
ATOM 1266 C CA . THR A 1 165 ? 8.313 -6.504 -13.926 1.00 54.81 165 THR A CA 1
ATOM 1267 C C . THR A 1 165 ? 9.488 -7.345 -14.446 1.00 54.81 165 THR A C 1
ATOM 1269 O O . THR A 1 165 ? 10.339 -7.713 -13.652 1.00 54.81 165 THR A O 1
ATOM 1272 N N . TYR A 1 166 ? 9.635 -7.634 -15.738 1.00 55.34 166 TYR A N 1
ATOM 1273 C CA . TYR A 1 166 ? 10.741 -8.446 -16.255 1.00 55.34 166 TYR A CA 1
ATOM 1274 C C . TYR A 1 166 ? 12.060 -7.671 -16.436 1.00 55.34 166 TYR A C 1
ATOM 1276 O O . TYR A 1 166 ? 13.125 -8.217 -16.161 1.00 55.34 166 TYR A O 1
ATOM 1284 N N . PHE A 1 167 ? 12.014 -6.388 -16.801 1.00 50.25 167 PHE A N 1
ATOM 1285 C CA . PHE A 1 167 ? 13.142 -5.779 -17.515 1.00 50.25 167 PHE A CA 1
ATOM 1286 C C . PHE A 1 167 ? 14.247 -5.116 -16.688 1.00 50.25 167 PHE A C 1
ATOM 1288 O O . PHE A 1 167 ? 15.356 -4.982 -17.182 1.00 50.25 167 PHE A O 1
ATOM 1295 N N . ARG A 1 168 ? 14.026 -4.749 -15.422 1.00 54.94 168 ARG A N 1
ATOM 1296 C CA . ARG A 1 168 ? 15.082 -4.074 -14.645 1.00 54.94 168 ARG A CA 1
ATOM 1297 C C . ARG A 1 168 ? 16.072 -5.083 -14.023 1.00 54.94 168 ARG A C 1
ATOM 1299 O O . ARG A 1 168 ? 15.619 -5.988 -13.307 1.00 54.94 168 ARG A O 1
ATOM 1306 N N . PRO A 1 169 ? 17.400 -4.961 -14.205 1.00 47.91 169 PRO A N 1
ATOM 1307 C CA . PRO A 1 169 ? 18.365 -5.793 -13.491 1.00 47.91 169 PRO A CA 1
ATOM 1308 C C . PRO A 1 169 ? 18.262 -5.530 -11.984 1.00 47.91 169 PRO A C 1
ATOM 1310 O O . PRO A 1 169 ? 18.247 -4.383 -11.540 1.00 47.91 169 PRO A O 1
ATOM 1313 N N . LEU A 1 170 ? 18.177 -6.584 -11.171 1.00 50.69 170 LEU A N 1
ATOM 1314 C CA . LEU A 1 170 ? 18.342 -6.422 -9.726 1.00 50.69 170 LEU A CA 1
ATOM 1315 C C . LEU A 1 170 ? 19.817 -6.146 -9.407 1.00 50.69 170 LEU A C 1
ATOM 1317 O O . LEU A 1 170 ? 20.686 -6.630 -10.138 1.00 50.69 170 LEU A O 1
ATOM 1321 N N . PRO A 1 171 ? 20.126 -5.429 -8.308 1.00 43.31 171 PRO A N 1
ATOM 1322 C CA . PRO A 1 171 ? 21.501 -5.280 -7.842 1.00 43.31 171 PRO A CA 1
ATOM 1323 C C . PRO A 1 171 ? 22.193 -6.646 -7.810 1.00 43.31 171 PRO A C 1
ATOM 1325 O O . PRO A 1 171 ? 21.579 -7.617 -7.371 1.00 43.31 171 PRO A O 1
ATOM 1328 N N . GLN A 1 172 ? 23.457 -6.741 -8.235 1.00 36.75 172 GLN A N 1
ATOM 1329 C CA . GLN A 1 172 ? 24.200 -8.016 -8.307 1.00 36.75 172 GLN A CA 1
ATOM 1330 C C . GLN A 1 172 ? 24.268 -8.769 -6.962 1.00 36.75 172 GLN A C 1
ATOM 1332 O O . GLN A 1 172 ? 24.478 -9.978 -6.921 1.00 36.75 172 GLN A O 1
ATOM 1337 N N . THR A 1 173 ? 24.042 -8.064 -5.853 1.00 37.25 173 THR A N 1
ATOM 1338 C CA . THR A 1 173 ? 23.907 -8.609 -4.495 1.00 37.25 173 THR A CA 1
ATOM 1339 C C . THR A 1 173 ? 22.612 -9.405 -4.274 1.00 37.25 173 THR A C 1
ATOM 1341 O O . THR A 1 173 ? 22.460 -10.085 -3.256 1.00 37.25 173 THR A O 1
ATOM 1344 N N . THR A 1 174 ? 21.675 -9.357 -5.221 1.00 42.44 174 THR A N 1
ATOM 1345 C CA . THR A 1 174 ? 20.364 -9.996 -5.137 1.00 42.44 174 THR A CA 1
ATOM 1346 C C . THR A 1 174 ? 20.453 -11.424 -5.659 1.00 42.44 174 THR A C 1
ATOM 1348 O O . THR A 1 174 ? 20.536 -11.687 -6.856 1.00 42.44 174 THR A O 1
ATOM 1351 N N . HIS A 1 175 ? 20.458 -12.388 -4.739 1.00 38.47 175 HIS A N 1
ATOM 1352 C CA . HIS A 1 175 ? 20.624 -13.803 -5.068 1.00 38.47 175 HIS A CA 1
ATOM 1353 C C . HIS A 1 175 ? 19.539 -14.309 -6.050 1.00 38.47 175 HIS A C 1
ATOM 1355 O O . HIS A 1 175 ? 18.359 -14.021 -5.858 1.00 38.47 175 HIS A O 1
ATOM 1361 N N . PRO A 1 176 ? 19.832 -15.209 -7.005 1.00 39.75 176 PRO A N 1
ATOM 1362 C CA . PRO A 1 176 ? 18.819 -15.747 -7.928 1.00 39.75 176 PRO A CA 1
ATOM 1363 C C . PRO A 1 176 ? 17.636 -16.458 -7.246 1.00 39.75 176 PRO A C 1
ATOM 1365 O O . PRO A 1 176 ? 16.540 -16.566 -7.785 1.00 39.75 176 PRO A O 1
ATOM 1368 N N . ARG A 1 177 ? 17.845 -16.956 -6.022 1.00 36.81 177 ARG A N 1
ATOM 1369 C CA . ARG A 1 177 ? 16.806 -17.591 -5.195 1.00 36.81 177 ARG A CA 1
ATOM 1370 C C . ARG A 1 177 ? 15.847 -16.578 -4.566 1.00 36.81 177 ARG A C 1
ATOM 1372 O O . ARG A 1 177 ? 14.742 -16.936 -4.179 1.00 36.81 177 ARG A O 1
ATOM 1379 N N . SER A 1 178 ? 16.295 -15.335 -4.464 1.00 38.97 178 SER A N 1
ATOM 1380 C CA . SER A 1 178 ? 15.577 -14.221 -3.871 1.00 38.97 178 SER A CA 1
ATOM 1381 C C . SER A 1 178 ? 14.570 -13.617 -4.877 1.00 38.97 178 SER A C 1
ATOM 1383 O O . SER A 1 178 ? 13.453 -13.290 -4.497 1.00 38.97 178 SER A O 1
ATOM 1385 N N . LEU A 1 179 ? 14.857 -13.691 -6.184 1.00 44.41 179 LEU A N 1
ATOM 1386 C CA . LEU A 1 179 ? 13.907 -13.413 -7.280 1.00 44.41 179 LEU A CA 1
ATOM 1387 C C . LEU A 1 179 ? 12.610 -14.247 -7.241 1.00 44.41 179 LEU A C 1
ATOM 1389 O O . LEU A 1 179 ? 11.605 -13.856 -7.822 1.00 44.41 179 LEU A O 1
ATOM 1393 N N . ARG A 1 180 ? 12.622 -15.419 -6.589 1.00 40.84 180 ARG A N 1
ATOM 1394 C CA . ARG A 1 180 ? 11.440 -16.295 -6.464 1.00 40.84 180 ARG A CA 1
ATOM 1395 C C . ARG A 1 180 ? 10.529 -15.932 -5.288 1.00 40.84 180 ARG A C 1
ATOM 1397 O O . ARG A 1 180 ? 9.476 -16.541 -5.144 1.00 40.84 180 ARG A O 1
ATOM 1404 N N . ALA A 1 181 ? 10.957 -15.015 -4.421 1.00 43.88 181 ALA A N 1
ATOM 1405 C CA . ALA A 1 181 ? 10.238 -14.587 -3.220 1.00 43.88 181 ALA A CA 1
ATOM 1406 C C . ALA A 1 181 ? 9.821 -13.109 -3.320 1.00 43.88 181 ALA A C 1
ATOM 1408 O O . ALA A 1 181 ? 9.872 -12.365 -2.339 1.00 43.88 181 ALA A O 1
ATOM 1409 N N . THR A 1 182 ? 9.473 -12.684 -4.530 1.00 51.22 182 THR A N 1
ATOM 1410 C CA . THR A 1 182 ? 9.015 -11.332 -4.847 1.00 51.22 182 THR A CA 1
ATOM 1411 C C . THR A 1 182 ? 7.551 -11.204 -4.418 1.00 51.22 182 THR A C 1
ATOM 1413 O O . THR A 1 182 ? 6.748 -12.095 -4.680 1.00 51.22 182 THR A O 1
ATOM 1416 N N . SER A 1 183 ? 7.237 -10.141 -3.681 1.00 51.81 183 SER A N 1
ATOM 1417 C CA . SER A 1 183 ? 5.870 -9.731 -3.336 1.00 51.81 183 SER A CA 1
ATOM 1418 C C . SER A 1 183 ? 5.560 -8.510 -4.202 1.00 51.81 183 SER A C 1
ATOM 1420 O O . SER A 1 183 ? 6.469 -7.742 -4.480 1.00 51.81 183 SER A O 1
ATOM 1422 N N . HIS A 1 184 ? 4.325 -8.323 -4.643 1.00 62.41 184 HIS A N 1
ATOM 1423 C CA . HIS A 1 184 ? 3.898 -7.194 -5.480 1.00 62.41 184 HIS A CA 1
ATOM 1424 C C . HIS A 1 184 ? 3.250 -6.118 -4.608 1.00 62.41 184 HIS A C 1
ATOM 1426 O O . HIS A 1 184 ? 3.012 -6.375 -3.430 1.00 62.41 184 HIS A O 1
ATOM 1432 N N . VAL A 1 185 ? 2.974 -4.917 -5.133 1.00 60.16 185 VAL A N 1
ATOM 1433 C CA . VAL A 1 185 ? 2.275 -3.863 -4.361 1.00 60.16 185 VAL A CA 1
ATOM 1434 C C . VAL A 1 185 ? 0.922 -4.356 -3.847 1.00 60.16 185 VAL A C 1
ATOM 1436 O O . VAL A 1 185 ? 0.568 -4.127 -2.689 1.00 60.16 185 VAL A O 1
ATOM 1439 N N . SER A 1 186 ? 0.213 -5.126 -4.663 1.00 63.84 186 SER A N 1
ATOM 1440 C CA . SER A 1 186 ? -1.068 -5.695 -4.274 1.00 63.84 186 SER A CA 1
ATOM 1441 C C . SER A 1 186 ? -0.968 -6.816 -3.249 1.00 63.84 186 SER A C 1
ATOM 1443 O O . SER A 1 186 ? -1.862 -6.955 -2.425 1.00 63.84 186 SER A O 1
ATOM 1445 N N . SER A 1 187 ? 0.131 -7.581 -3.216 1.00 74.94 187 SER A N 1
ATOM 1446 C CA . SER A 1 187 ? 0.385 -8.545 -2.139 1.00 74.94 187 SER A CA 1
ATOM 1447 C C . SER A 1 187 ? 1.116 -7.917 -0.946 1.00 74.94 187 SER A C 1
ATOM 1449 O O . SER A 1 187 ? 1.127 -8.493 0.138 1.00 74.94 187 SER A O 1
ATOM 1451 N N . PHE A 1 188 ? 1.705 -6.728 -1.097 1.00 80.19 188 PHE A N 1
ATOM 1452 C CA . PHE A 1 188 ? 2.389 -5.976 -0.042 1.00 80.19 188 PHE A CA 1
ATOM 1453 C C . PHE A 1 188 ? 1.394 -5.524 1.019 1.00 80.19 188 PHE A C 1
ATOM 1455 O O . PHE A 1 188 ? 1.579 -5.844 2.190 1.00 80.19 188 PHE A O 1
ATOM 1462 N N . MET A 1 189 ? 0.305 -4.878 0.609 1.00 86.00 189 MET A N 1
ATOM 1463 C CA . MET A 1 189 ? -0.740 -4.431 1.525 1.00 86.00 189 MET A CA 1
ATOM 1464 C C . MET A 1 189 ? -1.320 -5.574 2.382 1.00 86.00 189 MET A C 1
ATOM 1466 O O . MET A 1 189 ? -1.213 -5.495 3.606 1.00 86.00 189 MET A O 1
ATOM 1470 N N . PRO A 1 190 ? -1.857 -6.677 1.820 1.00 87.00 190 PRO A N 1
ATOM 1471 C CA . PRO A 1 190 ? -2.344 -7.788 2.627 1.00 87.00 190 PRO A CA 1
ATOM 1472 C C . PRO A 1 190 ? -1.219 -8.448 3.431 1.00 87.00 190 PRO A C 1
ATOM 1474 O O . PRO A 1 190 ? -1.497 -8.986 4.497 1.00 87.00 190 PRO A O 1
ATOM 1477 N N . SER A 1 191 ? 0.048 -8.377 2.996 1.00 86.06 191 SER A N 1
ATOM 1478 C CA . SER A 1 191 ? 1.170 -8.875 3.805 1.00 86.06 191 SER A CA 1
ATOM 1479 C C . SER A 1 191 ? 1.377 -8.084 5.096 1.00 86.06 191 SER A C 1
ATOM 1481 O O . SER A 1 191 ? 1.728 -8.687 6.113 1.00 86.06 191 SER A O 1
ATOM 1483 N N . LEU A 1 192 ? 1.158 -6.763 5.070 1.00 87.44 192 LEU A N 1
ATOM 1484 C CA . LEU A 1 192 ? 1.223 -5.918 6.265 1.00 87.44 192 LEU A CA 1
ATOM 1485 C C . LEU A 1 192 ? 0.137 -6.319 7.269 1.00 87.44 192 LEU A C 1
ATOM 1487 O O . LEU A 1 192 ? 0.447 -6.556 8.432 1.00 87.44 192 LEU A O 1
ATOM 1491 N N . PHE A 1 193 ? -1.107 -6.488 6.809 1.00 89.00 193 PHE A N 1
ATOM 1492 C CA . PHE A 1 193 ? -2.223 -6.902 7.670 1.00 89.00 193 PHE A CA 1
ATOM 1493 C C . PHE A 1 193 ? -2.100 -8.345 8.172 1.00 89.00 193 PHE A C 1
ATOM 1495 O O . PHE A 1 193 ? -2.523 -8.658 9.281 1.00 89.00 193 PHE A O 1
ATOM 1502 N N . LEU A 1 194 ? -1.518 -9.241 7.372 1.00 87.88 194 LEU A N 1
ATOM 1503 C CA . LEU A 1 194 ? -1.355 -10.650 7.731 1.00 87.88 194 LEU A CA 1
ATOM 1504 C C . LEU A 1 194 ? -0.160 -10.923 8.654 1.00 87.88 194 LEU A C 1
ATOM 1506 O O . LEU A 1 194 ? -0.065 -12.030 9.190 1.00 87.88 194 LEU A O 1
ATOM 1510 N N . GLY A 1 195 ? 0.802 -10.002 8.753 1.00 86.62 195 GLY A N 1
ATOM 1511 C CA . GLY A 1 195 ? 2.088 -10.266 9.405 1.00 86.62 195 GLY A CA 1
ATOM 1512 C C . GLY A 1 195 ? 2.892 -11.391 8.732 1.00 86.62 195 GLY A C 1
ATOM 1513 O O . GLY A 1 195 ? 3.767 -12.015 9.332 1.00 86.62 195 GLY A O 1
ATOM 1514 N N . LYS A 1 196 ? 2.608 -11.700 7.464 1.00 84.25 196 LYS A N 1
ATOM 1515 C CA . LYS A 1 196 ? 3.324 -12.696 6.651 1.00 84.25 196 LYS A CA 1
ATOM 1516 C C . LYS A 1 196 ? 3.136 -12.381 5.177 1.00 84.25 196 LYS A C 1
ATOM 1518 O O . LYS A 1 196 ? 2.187 -11.710 4.808 1.00 84.25 196 LYS A O 1
ATOM 1523 N N . ILE A 1 197 ? 4.004 -12.931 4.333 1.00 79.44 197 ILE A N 1
ATOM 1524 C CA . ILE A 1 197 ? 3.906 -12.747 2.880 1.00 79.44 197 ILE A CA 1
ATOM 1525 C C . ILE A 1 197 ? 2.581 -13.335 2.372 1.00 79.44 197 ILE A C 1
ATOM 1527 O O . ILE A 1 197 ? 2.367 -14.548 2.467 1.00 79.44 197 ILE A O 1
ATOM 1531 N N . ALA A 1 198 ? 1.713 -12.476 1.848 1.00 81.81 198 ALA A N 1
ATOM 1532 C CA . ALA A 1 198 ? 0.489 -12.847 1.157 1.00 81.81 198 ALA A CA 1
ATOM 1533 C C . ALA A 1 198 ? 0.812 -13.447 -0.225 1.00 81.81 198 ALA A C 1
ATOM 1535 O O . ALA A 1 198 ? 1.820 -13.077 -0.835 1.00 81.81 198 ALA A O 1
ATOM 1536 N N . PRO A 1 199 ? -0.010 -14.380 -0.737 1.00 78.31 199 PRO A N 1
ATOM 1537 C CA . PRO A 1 199 ? 0.096 -14.801 -2.128 1.00 78.31 199 PRO A CA 1
ATOM 1538 C C . PRO A 1 199 ? -0.195 -13.625 -3.072 1.00 78.31 199 PRO A C 1
ATOM 1540 O O . PRO A 1 199 ? -0.880 -12.675 -2.699 1.00 78.31 199 PRO A O 1
ATOM 1543 N N . ILE A 1 200 ? 0.319 -13.717 -4.295 1.00 73.94 200 ILE A N 1
ATOM 1544 C CA . ILE A 1 200 ? 0.010 -12.771 -5.371 1.00 73.94 200 ILE A CA 1
ATOM 1545 C C . ILE A 1 200 ? -1.408 -13.064 -5.874 1.00 73.94 200 ILE A C 1
ATOM 1547 O O . ILE A 1 200 ? -1.777 -14.233 -6.035 1.00 73.94 200 ILE A O 1
ATOM 1551 N N . GLU A 1 201 ? -2.194 -12.011 -6.078 1.00 74.31 201 GLU A N 1
ATOM 1552 C CA . GLU A 1 201 ? -3.553 -12.079 -6.614 1.00 74.31 201 GLU A CA 1
ATOM 1553 C C . GLU A 1 201 ? -3.508 -12.333 -8.139 1.00 74.31 201 GLU A C 1
ATOM 1555 O O . GLU A 1 201 ? -2.561 -11.938 -8.819 1.00 74.31 201 GLU A O 1
ATOM 1560 N N . ILE A 1 202 ? -4.474 -13.083 -8.682 1.00 70.56 202 ILE A N 1
ATOM 1561 C CA . ILE A 1 202 ? -4.426 -13.566 -10.072 1.00 70.56 202 ILE A CA 1
ATOM 1562 C C . ILE A 1 202 ? -4.479 -12.438 -11.111 1.00 70.56 202 ILE A C 1
ATOM 1564 O O . ILE A 1 202 ? -3.789 -12.507 -12.130 1.00 70.56 202 ILE A O 1
ATOM 1568 N N . SER A 1 203 ? -5.310 -11.427 -10.878 1.00 70.44 203 SER A N 1
ATOM 1569 C CA . SER A 1 203 ? -5.479 -10.279 -11.761 1.00 70.44 203 SER A CA 1
ATOM 1570 C C . SER A 1 203 ? -4.205 -9.441 -11.805 1.00 70.44 203 SER A C 1
ATOM 1572 O O . SER A 1 203 ? -3.758 -9.100 -12.899 1.00 70.44 203 SER A O 1
ATOM 1574 N N . ASP A 1 204 ? -3.517 -9.256 -10.678 1.00 69.06 204 ASP A N 1
ATOM 1575 C CA . ASP A 1 204 ? -2.214 -8.582 -10.673 1.00 69.06 204 ASP A CA 1
ATOM 1576 C C . ASP A 1 204 ? -1.114 -9.412 -11.321 1.00 69.06 204 ASP A C 1
ATOM 1578 O O . ASP A 1 204 ? -0.290 -8.874 -12.061 1.00 69.06 204 ASP A O 1
ATOM 1582 N N . ALA A 1 205 ? -1.135 -10.733 -11.119 1.00 67.31 205 ALA A N 1
ATOM 1583 C CA . ALA A 1 205 ? -0.194 -11.637 -11.770 1.00 67.31 205 ALA A CA 1
ATOM 1584 C C . ALA A 1 205 ? -0.322 -11.609 -13.305 1.00 67.31 205 ALA A C 1
ATOM 1586 O O . ALA A 1 205 ? 0.624 -11.956 -14.008 1.00 67.31 205 ALA A O 1
ATOM 1587 N N . SER A 1 206 ? -1.473 -11.196 -13.850 1.00 63.59 206 SER A N 1
ATOM 1588 C CA . SER A 1 206 ? -1.650 -11.027 -15.298 1.00 63.59 206 SER A CA 1
ATOM 1589 C C . SER A 1 206 ? -0.896 -9.818 -15.864 1.00 63.59 206 SER A C 1
ATOM 1591 O O . SER A 1 206 ? -0.561 -9.808 -17.046 1.00 63.59 206 SER A O 1
ATOM 1593 N N . ALA A 1 207 ? -0.555 -8.840 -15.019 1.00 58.41 207 ALA A N 1
ATOM 1594 C CA . ALA A 1 207 ? 0.322 -7.725 -15.368 1.00 58.41 207 ALA A CA 1
ATOM 1595 C C . ALA A 1 207 ? 1.819 -8.094 -15.258 1.00 58.41 207 ALA A C 1
ATOM 1597 O O . ALA A 1 207 ? 2.690 -7.217 -15.284 1.00 58.41 207 ALA A O 1
ATOM 1598 N N . GLU A 1 208 ? 2.132 -9.390 -15.132 1.00 56.38 208 GLU A N 1
ATOM 1599 C CA . GLU A 1 208 ? 3.486 -9.925 -15.077 1.00 56.38 208 GLU A CA 1
ATOM 1600 C C . GLU A 1 208 ? 3.791 -10.852 -16.257 1.00 56.38 208 GLU A C 1
ATOM 1602 O O . GLU A 1 208 ? 3.087 -11.822 -16.536 1.00 56.38 208 GLU A O 1
ATOM 1607 N N . LEU A 1 209 ? 4.960 -10.650 -16.864 1.00 53.12 209 LEU A N 1
ATOM 1608 C CA . LEU A 1 209 ? 5.608 -11.684 -17.660 1.00 53.12 209 LEU A CA 1
ATOM 1609 C C . LEU A 1 209 ? 6.343 -12.656 -16.717 1.00 53.12 209 LEU A C 1
ATOM 1611 O O . LEU A 1 209 ? 7.483 -12.413 -16.316 1.00 53.12 209 LEU A O 1
ATOM 1615 N N . VAL A 1 210 ? 5.718 -13.789 -16.376 1.00 48.88 210 VAL A N 1
ATOM 1616 C CA . VAL A 1 210 ? 6.387 -14.886 -15.649 1.00 48.88 210 VAL A CA 1
ATOM 1617 C C . VAL A 1 210 ? 6.868 -15.956 -16.633 1.00 48.88 210 VAL A C 1
ATOM 1619 O O . VAL A 1 210 ? 6.157 -16.914 -16.944 1.00 48.88 210 VAL A O 1
ATOM 1622 N N . ILE A 1 211 ? 8.121 -15.859 -17.090 1.00 39.78 211 ILE A N 1
ATOM 1623 C CA . ILE A 1 211 ? 8.753 -16.939 -17.867 1.00 39.78 211 ILE A CA 1
ATOM 1624 C C . ILE A 1 211 ? 9.090 -18.107 -16.924 1.00 39.78 211 ILE A C 1
ATOM 1626 O O . ILE A 1 211 ? 10.116 -18.113 -16.237 1.00 39.78 211 ILE A O 1
ATOM 1630 N N . ARG A 1 212 ? 8.254 -19.153 -16.894 1.00 32.56 212 ARG A N 1
ATOM 1631 C CA . ARG A 1 212 ? 8.634 -20.432 -16.270 1.00 32.56 212 ARG A CA 1
ATOM 1632 C C . ARG A 1 212 ? 9.512 -21.243 -17.225 1.00 32.56 212 ARG A C 1
ATOM 1634 O O . ARG A 1 212 ? 9.020 -21.913 -18.127 1.00 32.56 212 ARG A O 1
ATOM 1641 N N . ASN A 1 213 ? 10.816 -21.292 -16.951 1.00 29.97 213 ASN A N 1
ATOM 1642 C CA . ASN A 1 213 ? 11.701 -22.327 -17.498 1.00 29.97 213 ASN A CA 1
ATOM 1643 C C . ASN A 1 213 ? 11.341 -23.693 -16.884 1.00 29.97 213 ASN A C 1
ATOM 1645 O O . ASN A 1 213 ? 11.923 -24.105 -15.881 1.00 29.97 213 ASN A O 1
ATOM 1649 N N . THR A 1 214 ? 10.369 -24.400 -17.465 1.00 29.50 214 THR A N 1
ATOM 1650 C CA . THR A 1 214 ? 10.165 -25.832 -17.191 1.00 29.50 214 THR A CA 1
ATOM 1651 C C . THR A 1 214 ? 10.647 -26.656 -18.384 1.00 29.50 214 THR A C 1
ATOM 1653 O O . THR A 1 214 ? 10.205 -26.417 -19.506 1.00 29.50 214 THR A O 1
ATOM 1656 N N . PRO A 1 215 ? 11.562 -27.625 -18.188 1.00 28.61 215 PRO A N 1
ATOM 1657 C CA . PRO A 1 215 ? 11.961 -28.518 -19.259 1.00 28.61 215 PRO A CA 1
ATOM 1658 C C . PRO A 1 215 ? 10.835 -29.529 -19.491 1.00 28.61 215 PRO A C 1
ATOM 1660 O O . PRO A 1 215 ? 10.601 -30.410 -18.667 1.00 28.61 215 PRO A O 1
ATOM 1663 N N . ARG A 1 216 ? 10.144 -29.430 -20.627 1.00 32.44 216 ARG A N 1
ATOM 1664 C CA . ARG A 1 216 ? 9.408 -30.563 -21.195 1.00 32.44 216 ARG A CA 1
ATOM 1665 C C . ARG A 1 216 ? 10.065 -30.946 -22.516 1.00 32.44 216 ARG A C 1
ATOM 1667 O O . ARG A 1 216 ? 10.045 -30.188 -23.476 1.00 32.44 216 ARG A O 1
ATOM 1674 N N . ASN A 1 217 ? 10.650 -32.142 -22.527 1.00 34.44 217 ASN A N 1
ATOM 1675 C CA . ASN A 1 217 ? 11.072 -32.892 -23.712 1.00 34.44 217 ASN A CA 1
ATOM 1676 C C . ASN A 1 217 ? 12.130 -32.244 -24.617 1.00 34.44 217 ASN A C 1
ATOM 1678 O O . ASN A 1 217 ? 11.887 -32.035 -25.802 1.00 34.44 217 ASN A O 1
ATOM 1682 N N . GLY A 1 218 ? 13.336 -32.004 -24.088 1.00 33.66 218 GLY A N 1
ATOM 1683 C CA . GLY A 1 218 ? 14.566 -31.923 -24.901 1.00 33.66 218 GLY A CA 1
ATOM 1684 C C . GLY A 1 218 ? 14.651 -30.797 -25.943 1.00 33.66 218 GLY A C 1
ATOM 1685 O O . GLY A 1 218 ? 15.660 -30.679 -26.629 1.00 33.66 218 GLY A O 1
ATOM 1686 N N . ARG A 1 219 ? 13.638 -29.935 -26.048 1.00 30.33 219 ARG A N 1
ATOM 1687 C CA . ARG A 1 219 ? 13.641 -28.711 -26.847 1.00 30.33 219 ARG A CA 1
ATOM 1688 C C . ARG A 1 219 ? 13.244 -27.562 -25.935 1.00 30.33 219 ARG A C 1
ATOM 1690 O O . ARG A 1 219 ? 12.195 -27.594 -25.299 1.00 30.33 219 ARG A O 1
ATOM 1697 N N . ARG A 1 220 ? 14.110 -26.550 -25.853 1.00 31.59 220 ARG A N 1
ATOM 1698 C CA . ARG A 1 220 ? 13.833 -25.301 -25.138 1.00 31.59 220 ARG A CA 1
ATOM 1699 C C . ARG A 1 220 ? 12.686 -24.578 -25.852 1.00 31.59 220 ARG A C 1
ATOM 1701 O O . ARG A 1 220 ? 12.912 -23.901 -26.845 1.00 31.59 220 ARG A O 1
ATOM 1708 N N . ARG A 1 221 ? 11.458 -24.745 -25.369 1.00 31.58 221 ARG A N 1
ATOM 1709 C CA . ARG A 1 221 ? 10.340 -23.827 -25.614 1.00 31.58 221 ARG A CA 1
ATOM 1710 C C . ARG A 1 221 ? 9.695 -23.550 -24.262 1.00 31.58 221 ARG A C 1
ATOM 1712 O O . ARG A 1 221 ? 9.176 -24.470 -23.634 1.00 31.58 221 ARG A O 1
ATOM 1719 N N . GLY A 1 222 ? 9.825 -22.315 -23.782 1.00 31.39 222 GLY A N 1
ATOM 1720 C CA . GLY A 1 222 ? 9.175 -21.866 -22.554 1.00 31.39 222 GLY A CA 1
ATOM 1721 C C . GLY A 1 222 ? 7.666 -21.855 -22.767 1.00 31.39 222 GLY A C 1
ATOM 1722 O O . GLY A 1 222 ? 7.174 -21.117 -23.611 1.00 31.39 222 GLY A O 1
ATOM 1723 N N . GLY A 1 223 ? 6.944 -22.715 -22.054 1.00 26.55 223 GLY A N 1
ATOM 1724 C CA . GLY A 1 223 ? 5.487 -22.665 -21.981 1.00 26.55 223 GLY A CA 1
ATOM 1725 C C . GLY A 1 223 ? 5.065 -21.873 -20.748 1.00 26.55 223 GLY A C 1
ATOM 1726 O O . GLY A 1 223 ? 5.536 -22.162 -19.646 1.00 26.55 223 GLY A O 1
ATOM 1727 N N . ILE A 1 224 ? 4.181 -20.896 -20.934 1.00 41.78 224 ILE A N 1
ATOM 1728 C CA . ILE A 1 224 ? 3.566 -20.098 -19.867 1.00 41.78 224 ILE A CA 1
ATOM 1729 C C . ILE A 1 224 ? 2.133 -20.606 -19.680 1.00 41.78 224 ILE A C 1
ATOM 1731 O O . ILE A 1 224 ? 1.431 -20.859 -20.656 1.00 41.78 224 ILE A O 1
ATOM 1735 N N . VAL A 1 225 ? 1.710 -20.808 -18.429 1.00 27.22 225 VAL A N 1
ATOM 1736 C CA . VAL A 1 225 ? 0.339 -21.216 -18.091 1.00 27.22 225 VAL A CA 1
ATOM 1737 C C . VAL A 1 225 ? -0.215 -20.244 -17.055 1.00 27.22 225 VAL A C 1
ATOM 1739 O O . VAL A 1 225 ? 0.337 -20.149 -15.959 1.00 27.22 225 VAL A O 1
ATOM 1742 N N . SER A 1 226 ? -1.296 -19.548 -17.40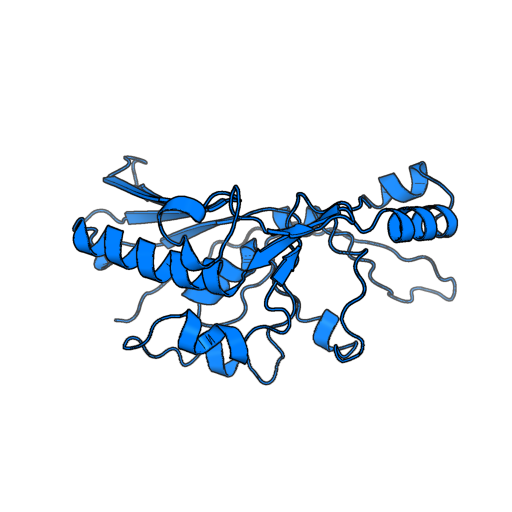8 1.00 26.83 226 SER A N 1
ATOM 1743 C CA . SER A 1 226 ? -2.110 -18.740 -16.495 1.00 26.83 226 SER A CA 1
ATOM 1744 C C . SER A 1 226 ? -3.251 -19.613 -15.954 1.00 26.83 226 SER A C 1
ATOM 1746 O O . SER A 1 226 ? -3.990 -20.208 -16.736 1.00 26.83 226 SER A O 1
ATOM 1748 N N . TYR A 1 227 ? -3.369 -19.757 -14.630 1.00 25.69 227 TYR A N 1
ATOM 1749 C CA . TYR A 1 227 ? -4.456 -20.506 -13.981 1.00 25.69 227 TYR A CA 1
ATOM 1750 C C . TYR A 1 227 ? -5.192 -19.608 -12.996 1.00 25.69 227 TYR A C 1
ATOM 1752 O O . TYR A 1 227 ? -4.634 -19.280 -11.956 1.00 25.69 227 TYR A O 1
ATOM 1760 N N . CYS A 1 228 ? -6.450 -19.289 -13.302 1.00 22.91 228 CYS A N 1
ATOM 1761 C CA . CYS A 1 228 ? -7.330 -18.448 -12.497 1.00 22.91 228 CYS A CA 1
ATOM 1762 C C . CYS A 1 228 ? -7.951 -19.221 -11.317 1.00 22.91 228 CYS A C 1
ATOM 1764 O O . CYS A 1 228 ? -8.645 -20.211 -11.540 1.00 22.91 228 CYS A O 1
ATOM 1766 N N . TYR A 1 229 ? -7.713 -18.783 -10.074 1.00 22.36 229 TYR A N 1
ATOM 1767 C CA . TYR A 1 229 ? -8.432 -19.246 -8.876 1.00 22.36 229 TYR A CA 1
ATOM 1768 C C . TYR A 1 229 ? -8.670 -18.075 -7.914 1.00 22.36 229 TYR A C 1
ATOM 1770 O O . TYR A 1 229 ? -7.719 -17.491 -7.402 1.00 22.36 229 TYR A O 1
ATOM 1778 N N . VAL A 1 230 ? -9.940 -17.778 -7.624 1.00 25.16 230 VAL A N 1
ATOM 1779 C CA . VAL A 1 230 ? -10.364 -16.803 -6.606 1.00 25.16 230 VAL A CA 1
ATOM 1780 C C . VAL A 1 230 ? -10.493 -17.520 -5.260 1.00 25.16 230 VAL A C 1
ATOM 1782 O O . VAL A 1 230 ? -11.195 -18.528 -5.160 1.00 25.16 230 VAL A O 1
ATOM 1785 N N . ARG A 1 231 ? -9.833 -17.017 -4.207 1.00 24.38 231 ARG A N 1
ATOM 1786 C CA . ARG A 1 231 ? -9.984 -17.525 -2.832 1.00 24.38 231 ARG A CA 1
ATOM 1787 C C . ARG A 1 231 ? -10.293 -16.367 -1.884 1.00 24.38 231 ARG A C 1
ATOM 1789 O O . ARG A 1 231 ? -9.444 -15.520 -1.643 1.00 24.38 231 ARG A O 1
ATOM 1796 N N . LEU A 1 232 ? -11.509 -16.356 -1.343 1.00 24.44 232 LEU A N 1
ATOM 1797 C CA . LEU A 1 232 ? -11.934 -15.422 -0.298 1.00 24.44 232 LEU A CA 1
ATOM 1798 C C . LEU A 1 232 ? -11.287 -15.821 1.039 1.00 24.44 232 LEU A C 1
ATOM 1800 O O . LEU A 1 232 ? -11.381 -16.981 1.451 1.00 24.44 232 LEU A O 1
ATOM 1804 N N . TYR A 1 233 ? -10.633 -14.874 1.715 1.00 32.78 233 TYR A N 1
ATOM 1805 C CA . TYR A 1 233 ? -10.067 -15.068 3.054 1.00 32.78 233 TYR A CA 1
ATOM 1806 C C . TYR A 1 233 ? -10.975 -14.421 4.107 1.00 32.78 233 TYR A C 1
ATOM 1808 O O . TYR A 1 233 ? -11.354 -13.261 3.982 1.00 32.78 233 TYR A O 1
ATOM 1816 N N . ARG A 1 234 ? -11.318 -15.181 5.153 1.00 24.20 234 ARG A N 1
ATOM 1817 C CA . ARG A 1 234 ? -12.057 -14.713 6.336 1.00 24.20 234 ARG A CA 1
ATOM 1818 C C . ARG A 1 234 ? -11.024 -14.340 7.406 1.00 24.20 234 ARG A C 1
ATOM 1820 O O . ARG A 1 234 ? -10.202 -15.189 7.749 1.00 24.20 234 ARG A O 1
ATOM 1827 N N . TYR A 1 235 ? -11.030 -13.102 7.895 1.00 34.16 235 TYR A N 1
ATOM 1828 C CA . TYR A 1 235 ? -10.057 -12.621 8.881 1.00 34.16 235 TYR A CA 1
ATOM 1829 C C . TYR A 1 235 ? -10.676 -12.608 10.286 1.00 34.16 235 TYR A C 1
ATOM 1831 O O . TYR A 1 235 ? -11.776 -12.101 10.473 1.00 34.16 235 TYR A O 1
ATOM 1839 N N . SER A 1 236 ? -9.965 -13.160 11.275 1.00 22.77 236 SER A N 1
ATOM 1840 C CA . SER A 1 236 ? -10.221 -12.915 12.700 1.00 22.77 236 SER A CA 1
ATOM 1841 C C . SER A 1 236 ? -9.094 -12.036 13.222 1.00 22.77 236 SER A C 1
ATOM 1843 O O . SER A 1 236 ? -7.949 -12.481 13.291 1.00 22.77 236 SER A O 1
ATOM 1845 N N . LEU A 1 237 ? -9.414 -10.789 13.557 1.00 26.94 237 LEU A N 1
ATOM 1846 C CA . LEU A 1 237 ? -8.530 -9.917 14.321 1.00 26.94 237 LEU A CA 1
ATOM 1847 C C . LEU A 1 237 ? -8.556 -10.406 15.777 1.00 26.94 237 LEU A C 1
ATOM 1849 O O . LEU A 1 237 ? -9.613 -10.427 16.404 1.00 26.94 237 LEU A O 1
ATOM 1853 N N . TYR A 1 238 ? -7.412 -10.858 16.291 1.00 25.31 238 TYR A N 1
ATOM 1854 C CA . TYR A 1 238 ? -7.220 -11.059 17.726 1.00 25.31 238 TYR A CA 1
ATOM 1855 C C . TYR A 1 238 ? -6.587 -9.778 18.278 1.00 25.31 238 TYR A C 1
ATOM 1857 O O . TYR A 1 238 ? -5.536 -9.365 17.788 1.00 25.31 238 TYR A O 1
ATOM 1865 N N . TYR A 1 239 ? -7.292 -9.145 19.219 1.00 34.34 239 TYR A N 1
ATOM 1866 C CA . TYR A 1 239 ? -6.875 -7.941 19.946 1.00 34.34 239 TYR A CA 1
ATOM 1867 C C . TYR A 1 239 ? -5.724 -8.216 20.910 1.00 34.34 239 TYR A C 1
ATOM 1869 O O . TYR A 1 239 ? -5.695 -9.334 21.478 1.00 34.34 239 TYR A O 1
#